Protein AF-A0A7V9A6D8-F1 (afdb_monomer)

Radius of gyration: 18.27 Å; Cα contacts (8 Å, |Δi|>4): 407; chains: 1; bounding box: 49×39×52 Å

Nearest PDB structures (foldseek):
  3iuu-assembly1_A  TM=9.212E-01  e=6.600E-13  Chelativorans sp. BNC1
  7ylq-assembly1_B  TM=8.353E-01  e=1.183E-10  Sphingomonas sp. ACM-3962
  7ylq-assembly1_A  TM=8.464E-01  e=1.976E-10  Sphingomonas sp. ACM-3962
  5umq-assembly1_A  TM=5.398E-01  e=2.330E+00  Streptomyces sp. CB03234
  7zsq-assembly1_C  TM=2.724E-01  e=1.080E+00  Mycobacterium tuberculosis

pLDDT: mean 93.19, std 5.81, range [54.34, 98.88]

Secondary structure (DSSP, 8-state):
----GGGT--S---HHHHHHHHH-S--EEEEEE-HHHHHHHHHH-TT-EEEEEES--TTSTT---EEEEEEEEEEE--EEE--S--TTT--EEE--SEEEEEETTSEEEEEESS---S--THHHHTTT--GGG-SEEE-S-SSHHHHHHTTT-S--------STT-S-GGGS--SS--SS-TTTSTT-------

Mean predicted aligned error: 4.27 Å

Sequence (194 aa):
MGDNIGAGSAAKATWIAQALMQEGDCRAYVALCDPAVVAGAQQAGIGASLQLSIGGQPDEIDGIPLKGMFEIVSLHAGRFAEDAPQHGGKTEFDMGPTVILLATNGLTLQVTTHRTSPWSLGQLTHCGLDPPAFQIIVAKGGNAPLAAYKDVCPNFIRVDTPGITSANMERLAYTHRRSPMYPFERDATWPPTQ

Solvent-accessible surface area (backbone atoms only — not comparable to full-atom values): 11054 Å² total; per-residue (Å²): 63,4,40,11,34,86,75,70,35,72,34,22,54,22,63,66,60,48,52,54,63,71,73,38,93,44,44,30,39,40,68,36,28,32,50,68,60,34,54,53,46,67,74,65,34,72,73,37,72,44,82,45,70,47,37,31,39,80,98,42,66,32,28,52,48,45,68,47,57,30,33,29,72,41,77,43,70,38,69,48,68,44,91,61,87,37,86,90,56,59,36,81,46,71,24,36,51,26,29,36,32,37,32,87,54,47,41,34,36,41,30,17,52,32,76,67,54,44,58,41,52,47,74,43,46,72,73,72,43,62,71,77,74,40,82,38,76,54,59,40,38,82,61,58,35,56,78,37,37,48,92,71,40,93,73,85,83,88,50,92,42,70,22,93,38,33,86,58,62,88,82,54,92,77,88,84,66,77,81,76,35,70,80,84,34,82,82,42,79,82,78,84,78,130

InterPro domains:
  IPR010799 Microcystin LR degradation protein MlrC, C-terminal [PF07171] (1-176)

Foldseek 3Di:
DQQAVVLPHQQQQCVVVQVCVVVFPFQEEGEGEDVVVLVVDVVQDAQDKDFDFGGDDPPAQSDGTDTAIKGFHDKDQQWAFDPDCWDPNGTIDGQGIWTWIAGPRNYIYIYGNHRDALQAPCSQVVRVHDLLVGPYYDGRHDCNNCRHCVVNDVDDDDDQGTHNRGPPCVSDDDDDDDPPDPPVPPPDDDDPDD

Organism: NCBI:txid980252

Structure (mmCIF, N/CA/C/O backbone):
data_AF-A0A7V9A6D8-F1
#
_entry.id   AF-A0A7V9A6D8-F1
#
loop_
_atom_site.group_PDB
_atom_site.id
_atom_site.type_symbol
_atom_site.label_atom_id
_atom_site.label_alt_id
_atom_site.label_comp_id
_atom_site.label_asym_id
_atom_site.label_entity_id
_atom_site.label_seq_id
_atom_site.pdbx_PDB_ins_code
_atom_site.Cartn_x
_atom_site.Cartn_y
_atom_site.Cartn_z
_atom_site.occupancy
_atom_site.B_iso_or_equiv
_atom_site.auth_seq_id
_atom_site.auth_comp_id
_atom_site.auth_asym_id
_atom_site.auth_atom_id
_atom_site.pdbx_PDB_model_num
ATOM 1 N N . MET A 1 1 ? 0.456 -2.021 -10.464 1.00 89.94 1 MET A N 1
ATOM 2 C CA . MET A 1 1 ? 1.712 -2.700 -10.864 1.00 89.94 1 MET A CA 1
ATOM 3 C C . MET A 1 1 ? 2.939 -1.878 -10.498 1.00 89.94 1 MET A C 1
ATOM 5 O O . MET A 1 1 ? 3.845 -2.445 -9.912 1.00 89.94 1 MET A O 1
ATOM 9 N N . GLY A 1 2 ? 2.961 -0.572 -10.796 1.00 92.75 2 GLY A N 1
ATOM 10 C CA . GLY A 1 2 ? 4.112 0.309 -10.558 1.00 92.75 2 GLY A CA 1
ATOM 11 C C . GLY A 1 2 ? 4.563 0.518 -9.106 1.00 92.75 2 GLY A C 1
ATOM 12 O O . GLY A 1 2 ? 5.665 1.019 -8.902 1.00 92.75 2 GLY A O 1
ATOM 13 N N . ASP A 1 3 ? 3.792 0.069 -8.113 1.00 94.88 3 ASP A N 1
ATOM 14 C CA . ASP A 1 3 ? 4.177 0.067 -6.692 1.00 94.88 3 ASP A CA 1
ATOM 15 C C . ASP A 1 3 ? 4.052 -1.348 -6.102 1.00 94.88 3 ASP A C 1
ATOM 17 O O . ASP A 1 3 ? 3.106 -1.676 -5.388 1.00 94.88 3 ASP A O 1
ATOM 21 N N . ASN A 1 4 ? 4.971 -2.224 -6.507 1.00 95.31 4 ASN A N 1
ATOM 22 C CA . ASN A 1 4 ? 5.145 -3.587 -6.025 1.00 95.31 4 ASN A CA 1
ATOM 23 C C . ASN A 1 4 ? 6.292 -3.636 -5.005 1.00 95.31 4 ASN A C 1
ATOM 25 O O . ASN A 1 4 ? 7.469 -3.593 -5.369 1.00 95.31 4 ASN A O 1
ATOM 29 N N . ILE A 1 5 ? 5.947 -3.805 -3.731 1.00 94.56 5 ILE A N 1
ATOM 30 C CA . ILE A 1 5 ? 6.898 -3.708 -2.611 1.00 94.56 5 ILE A CA 1
ATOM 31 C C . ILE A 1 5 ? 7.936 -4.832 -2.673 1.00 94.56 5 ILE A C 1
ATOM 33 O O . ILE A 1 5 ? 9.121 -4.603 -2.442 1.00 94.56 5 ILE A O 1
ATOM 37 N N . GLY A 1 6 ? 7.521 -6.030 -3.097 1.00 91.44 6 GLY A N 1
ATOM 38 C CA . GLY A 1 6 ? 8.424 -7.164 -3.304 1.00 91.44 6 GLY A CA 1
ATOM 39 C C . GLY A 1 6 ? 9.438 -6.954 -4.435 1.00 91.44 6 GLY A C 1
ATOM 40 O O . GLY A 1 6 ? 10.435 -7.664 -4.484 1.00 91.44 6 GLY A O 1
ATOM 41 N N . ALA A 1 7 ? 9.206 -5.981 -5.322 1.00 92.25 7 ALA A N 1
ATOM 42 C CA . ALA A 1 7 ? 10.147 -5.557 -6.360 1.00 92.25 7 ALA A CA 1
ATOM 43 C C . ALA A 1 7 ? 10.970 -4.314 -5.958 1.00 92.25 7 ALA A C 1
ATOM 45 O O . ALA A 1 7 ? 11.696 -3.772 -6.787 1.00 92.25 7 ALA A O 1
ATOM 46 N N . GLY A 1 8 ? 10.879 -3.872 -4.698 1.00 92.19 8 GLY A N 1
ATOM 47 C CA . GLY A 1 8 ? 11.709 -2.802 -4.139 1.00 92.19 8 GLY A CA 1
ATOM 48 C C . GLY A 1 8 ? 11.051 -1.423 -4.072 1.00 92.19 8 GLY A C 1
ATOM 49 O O . GLY A 1 8 ? 11.754 -0.443 -3.821 1.00 92.19 8 GLY A O 1
ATOM 50 N N . SER A 1 9 ? 9.733 -1.317 -4.274 1.00 93.44 9 SER A N 1
ATOM 51 C CA . SER A 1 9 ? 9.046 -0.024 -4.227 1.00 93.44 9 SER A CA 1
ATOM 52 C C . SER A 1 9 ? 8.985 0.600 -2.821 1.00 93.44 9 SER A C 1
ATOM 54 O O . SER A 1 9 ? 9.319 -0.024 -1.807 1.00 93.44 9 SER A O 1
ATOM 56 N N . ALA A 1 10 ? 8.578 1.871 -2.748 1.00 93.25 10 ALA A N 1
ATOM 57 C CA . ALA A 1 10 ? 8.462 2.612 -1.492 1.00 93.25 10 ALA A CA 1
ATOM 58 C C . ALA A 1 10 ? 7.131 2.384 -0.751 1.00 93.25 10 ALA A C 1
ATOM 60 O O . ALA A 1 10 ? 7.006 2.830 0.386 1.00 93.25 10 ALA A O 1
ATOM 61 N N . ALA A 1 11 ? 6.157 1.693 -1.359 1.00 94.75 11 ALA A N 1
ATOM 62 C CA . ALA A 1 11 ? 4.803 1.503 -0.825 1.00 94.75 11 ALA A CA 1
ATOM 63 C C . ALA A 1 11 ? 4.012 2.810 -0.620 1.00 94.75 11 ALA A C 1
ATOM 65 O O . ALA A 1 11 ? 3.043 2.834 0.137 1.00 94.75 11 ALA A O 1
ATOM 66 N N . LYS A 1 12 ? 4.420 3.907 -1.269 1.00 94.25 12 LYS A N 1
ATOM 67 C CA . LYS A 1 12 ? 3.804 5.228 -1.092 1.00 94.25 12 LYS A CA 1
ATOM 68 C C . LYS A 1 12 ? 2.927 5.658 -2.264 1.00 94.25 12 LYS A C 1
ATOM 70 O O . LYS A 1 12 ? 2.333 6.725 -2.186 1.00 94.25 12 LYS A O 1
ATOM 75 N N . ALA A 1 13 ? 2.822 4.878 -3.343 1.00 95.25 13 ALA A N 1
ATOM 76 C CA . ALA A 1 13 ? 2.145 5.362 -4.542 1.00 95.25 13 ALA A CA 1
ATOM 77 C C . ALA A 1 13 ? 0.630 5.492 -4.341 1.00 95.25 13 ALA A C 1
ATOM 79 O O . ALA A 1 13 ? -0.028 4.570 -3.854 1.00 95.25 13 ALA A O 1
ATOM 80 N N . THR A 1 14 ? 0.045 6.604 -4.769 1.00 96.12 14 THR A N 1
ATOM 81 C CA . THR A 1 14 ? -1.347 6.954 -4.430 1.00 96.12 14 THR A CA 1
ATOM 82 C C . THR A 1 14 ? -2.317 6.828 -5.601 1.00 96.12 14 THR A C 1
ATOM 84 O O . THR A 1 14 ? -3.513 6.985 -5.393 1.00 96.12 14 THR A O 1
ATOM 87 N N . TRP A 1 15 ? -1.851 6.499 -6.812 1.00 95.44 15 TRP A N 1
ATOM 88 C CA . TRP A 1 15 ? -2.652 6.517 -8.047 1.00 95.44 15 TRP A CA 1
ATOM 89 C C . TRP A 1 15 ? -4.032 5.852 -7.932 1.00 95.44 15 TRP A C 1
ATOM 91 O O . TRP A 1 15 ? -5.043 6.467 -8.257 1.00 95.44 15 TRP A O 1
ATOM 101 N N . ILE A 1 16 ? -4.091 4.614 -7.425 1.00 96.00 16 ILE A N 1
ATOM 102 C CA . ILE A 1 16 ? -5.371 3.904 -7.264 1.00 96.00 16 ILE A CA 1
ATOM 103 C C . ILE A 1 16 ? -6.195 4.495 -6.118 1.00 96.00 16 ILE A C 1
ATOM 105 O O . ILE A 1 16 ? -7.405 4.621 -6.251 1.00 96.00 16 ILE A O 1
ATOM 109 N N . ALA A 1 17 ? -5.557 4.889 -5.013 1.00 96.06 17 ALA A N 1
ATOM 110 C CA . ALA A 1 17 ? -6.259 5.504 -3.889 1.00 96.06 17 ALA A CA 1
ATOM 111 C C . ALA A 1 17 ? -6.920 6.830 -4.294 1.00 96.06 17 ALA A C 1
ATOM 113 O O . ALA A 1 17 ? -8.047 7.089 -3.895 1.00 96.06 17 ALA A O 1
ATOM 114 N N . GLN A 1 18 ? -6.254 7.634 -5.129 1.00 94.81 18 GLN A N 1
ATOM 115 C CA . GLN A 1 18 ? -6.816 8.866 -5.683 1.00 94.81 18 GLN A CA 1
ATOM 116 C C . GLN A 1 18 ? -8.020 8.584 -6.580 1.00 94.81 18 GLN A C 1
ATOM 118 O O . GLN A 1 18 ? -9.055 9.213 -6.396 1.00 94.81 18 GLN A O 1
ATOM 123 N N . ALA A 1 19 ? -7.913 7.619 -7.500 1.00 94.88 19 ALA A N 1
ATOM 124 C CA . ALA A 1 19 ? -9.029 7.248 -8.369 1.00 94.88 19 ALA A CA 1
ATOM 125 C C . ALA A 1 19 ? -10.239 6.758 -7.554 1.00 94.88 19 ALA A C 1
ATOM 127 O O . ALA A 1 19 ? -11.350 7.237 -7.744 1.00 94.88 19 ALA A O 1
ATOM 128 N N . LEU A 1 20 ? -10.015 5.878 -6.572 1.00 95.44 20 LEU A N 1
ATOM 129 C CA . LEU A 1 20 ? -11.066 5.415 -5.658 1.00 95.44 20 LEU A CA 1
ATOM 130 C C . LEU A 1 20 ? -11.656 6.559 -4.823 1.00 95.44 20 LEU A C 1
ATOM 132 O O . LEU A 1 20 ? -12.850 6.567 -4.536 1.00 95.44 20 LEU A O 1
ATOM 136 N N . MET A 1 21 ? -10.824 7.526 -4.426 1.00 92.62 21 MET A N 1
ATOM 137 C CA . MET A 1 21 ? -11.281 8.690 -3.677 1.00 92.62 21 MET A CA 1
ATOM 138 C C . MET A 1 21 ? -12.179 9.609 -4.520 1.00 92.62 21 MET A C 1
ATOM 140 O O . MET A 1 21 ? -13.145 10.162 -4.001 1.00 92.62 21 MET A O 1
ATOM 144 N N . GLN A 1 22 ? -11.866 9.756 -5.809 1.00 91.44 22 GLN A N 1
ATOM 145 C CA . GLN A 1 22 ? -12.605 10.596 -6.754 1.00 91.44 22 GLN A CA 1
ATOM 146 C C . GLN A 1 22 ? -13.931 9.973 -7.200 1.00 91.44 22 GLN A C 1
ATOM 148 O O . GLN A 1 22 ? -14.921 10.692 -7.277 1.00 91.44 22 GLN A O 1
ATOM 153 N N . GLU A 1 23 ? -13.956 8.666 -7.473 1.00 88.62 23 GLU A N 1
ATOM 154 C CA . GLU A 1 23 ? -15.175 7.966 -7.907 1.00 88.62 23 GLU A CA 1
ATOM 155 C C . GLU A 1 23 ? -16.212 7.851 -6.775 1.00 88.62 23 GLU A C 1
ATOM 157 O O . GLU A 1 23 ? -17.403 8.033 -7.010 1.00 88.62 23 GLU A O 1
ATOM 162 N N . GLY A 1 24 ? -15.770 7.610 -5.532 1.00 80.12 24 GLY A N 1
ATOM 163 C CA . GLY A 1 24 ? -16.666 7.476 -4.377 1.00 80.12 24 GLY A CA 1
ATOM 164 C C . GLY A 1 24 ? -17.490 6.178 -4.358 1.00 80.12 24 GLY A C 1
ATOM 165 O O . GLY A 1 24 ? -17.259 5.262 -5.144 1.00 80.12 24 GLY A O 1
ATOM 166 N N . ASP A 1 25 ? -18.404 6.075 -3.384 1.00 82.06 25 ASP A N 1
ATOM 167 C CA . ASP A 1 25 ? -19.426 5.019 -3.230 1.00 82.06 25 ASP A CA 1
ATOM 168 C C . ASP A 1 25 ? -18.944 3.555 -3.283 1.00 82.06 25 ASP A C 1
ATOM 170 O O . ASP A 1 25 ? -19.720 2.618 -3.495 1.00 82.06 25 ASP A O 1
ATOM 174 N N . CYS A 1 26 ? -17.662 3.319 -3.007 1.00 87.50 26 CYS A N 1
ATOM 175 C CA . CYS A 1 26 ? -17.076 1.988 -2.984 1.00 87.50 26 CYS A CA 1
ATOM 176 C C . CYS A 1 26 ? -16.372 1.718 -1.654 1.00 87.50 26 CYS A C 1
ATOM 178 O O . CYS A 1 26 ? -15.502 2.468 -1.214 1.00 87.50 26 CYS A O 1
ATOM 180 N N . ARG A 1 27 ? -16.688 0.569 -1.045 1.00 94.06 27 ARG A N 1
ATOM 181 C CA . ARG A 1 27 ? -15.940 0.044 0.105 1.00 94.06 27 ARG A CA 1
ATOM 182 C C . ARG A 1 27 ? -14.611 -0.506 -0.395 1.00 94.06 27 ARG A C 1
ATOM 184 O O . ARG A 1 27 ? -14.545 -1.659 -0.823 1.00 94.06 27 ARG A O 1
ATOM 191 N N . ALA A 1 28 ? -13.581 0.326 -0.396 1.00 97.44 28 ALA A N 1
ATOM 192 C CA . ALA A 1 28 ? -12.262 -0.039 -0.889 1.00 97.44 28 ALA A CA 1
ATOM 193 C C . ALA A 1 28 ? -11.202 0.039 0.212 1.00 97.44 28 ALA A C 1
ATOM 195 O O . ALA A 1 28 ? -11.301 0.855 1.125 1.00 97.44 28 ALA A O 1
ATOM 196 N N . TYR A 1 29 ? -10.175 -0.796 0.089 1.00 98.06 29 TYR A N 1
ATOM 197 C CA . TYR A 1 29 ? -9.016 -0.829 0.972 1.00 98.06 29 TYR A CA 1
ATOM 198 C C . TYR A 1 29 ? -7.726 -0.548 0.194 1.00 98.06 29 TYR A C 1
ATOM 200 O O . TYR A 1 29 ? -7.512 -1.103 -0.890 1.00 98.06 29 TYR A O 1
ATOM 208 N N . VAL A 1 30 ? -6.832 0.259 0.774 1.00 97.88 30 VAL A N 1
ATOM 209 C CA . VAL A 1 30 ? -5.473 0.489 0.259 1.00 97.88 30 VAL A CA 1
ATOM 210 C C . VAL A 1 30 ? -4.452 0.496 1.399 1.00 97.88 30 VAL A C 1
ATOM 212 O O . VAL A 1 30 ? -4.623 1.208 2.386 1.00 97.88 30 VAL A O 1
ATOM 215 N N . ALA A 1 31 ? -3.346 -0.233 1.226 1.00 97.44 31 ALA A N 1
ATOM 216 C CA . ALA A 1 31 ? -2.172 -0.131 2.094 1.00 97.44 31 ALA A CA 1
ATOM 217 C C . ALA A 1 31 ? -1.168 0.911 1.566 1.00 97.44 31 ALA A C 1
ATOM 219 O O . ALA A 1 31 ? -0.836 0.902 0.373 1.00 97.44 31 ALA A O 1
ATOM 220 N N . LEU A 1 32 ? -0.659 1.772 2.451 1.00 97.44 32 LEU A N 1
ATOM 221 C CA . LEU A 1 32 ? 0.393 2.758 2.182 1.00 97.44 32 LEU A CA 1
ATOM 222 C C . LEU A 1 32 ? 1.436 2.759 3.312 1.00 97.44 32 LEU A C 1
ATOM 224 O O . LEU A 1 32 ? 1.114 2.465 4.457 1.00 97.44 32 LEU A O 1
ATOM 228 N N . CYS A 1 33 ? 2.679 3.130 3.006 1.00 97.44 33 CYS A N 1
ATOM 229 C CA . CYS A 1 33 ? 3.727 3.351 4.006 1.00 97.44 33 CYS A CA 1
ATOM 230 C C . CYS A 1 33 ? 3.993 4.852 4.156 1.00 97.44 33 CYS A C 1
ATOM 232 O O . CYS A 1 33 ? 4.482 5.487 3.220 1.00 97.44 33 CYS A O 1
ATOM 234 N N . ASP A 1 34 ? 3.697 5.407 5.330 1.00 97.94 34 ASP A N 1
ATOM 235 C CA . ASP A 1 34 ? 3.933 6.816 5.658 1.00 97.94 34 ASP A CA 1
ATOM 236 C C . ASP A 1 34 ? 4.106 6.990 7.182 1.00 97.94 34 ASP A C 1
ATOM 238 O O . ASP A 1 34 ? 3.130 7.197 7.913 1.00 97.94 34 ASP A O 1
ATOM 242 N N . PRO A 1 35 ? 5.348 6.891 7.695 1.00 98.19 35 PRO A N 1
ATOM 243 C CA . PRO A 1 35 ? 5.608 6.973 9.130 1.00 98.19 35 PRO A CA 1
ATOM 244 C C . PRO A 1 35 ? 5.173 8.293 9.777 1.00 98.19 35 PRO A C 1
ATOM 246 O O . PRO A 1 35 ? 4.829 8.310 10.959 1.00 98.19 35 PRO A O 1
ATOM 249 N N . ALA A 1 36 ? 5.183 9.397 9.023 1.00 97.88 36 ALA A N 1
ATOM 250 C CA . ALA A 1 36 ? 4.805 10.707 9.543 1.00 97.88 36 ALA A CA 1
ATOM 251 C C . ALA A 1 36 ? 3.297 10.775 9.820 1.00 97.88 36 ALA A C 1
ATOM 253 O O . ALA A 1 36 ? 2.881 11.283 10.863 1.00 97.88 36 ALA A O 1
ATOM 254 N N . VAL A 1 37 ? 2.486 10.197 8.929 1.00 98.38 37 VAL A N 1
ATOM 255 C CA . VAL A 1 37 ? 1.034 10.077 9.121 1.00 98.38 37 VAL A CA 1
ATOM 256 C C . VAL A 1 37 ? 0.708 9.208 10.332 1.00 98.38 37 VAL A C 1
ATOM 258 O O . VAL A 1 37 ? -0.142 9.590 11.137 1.00 98.38 37 VAL A O 1
ATOM 261 N N . VAL A 1 38 ? 1.409 8.083 10.513 1.00 98.69 38 VAL A N 1
ATOM 262 C CA . VAL A 1 38 ? 1.216 7.225 11.694 1.00 98.69 38 VAL A CA 1
ATOM 263 C C . VAL A 1 38 ? 1.528 7.988 12.982 1.00 98.69 38 VAL A C 1
ATOM 265 O O . VAL A 1 38 ? 0.721 7.969 13.910 1.00 98.69 38 VAL A O 1
ATOM 268 N N . ALA A 1 39 ? 2.656 8.701 13.036 1.00 98.50 39 ALA A N 1
ATOM 269 C CA . ALA A 1 39 ? 3.042 9.480 14.212 1.00 98.50 39 ALA A CA 1
ATOM 270 C C . ALA A 1 39 ? 2.010 10.572 14.549 1.00 98.50 39 ALA A C 1
ATOM 272 O O . ALA A 1 39 ? 1.633 10.728 15.711 1.00 98.50 39 ALA A O 1
ATOM 273 N N . GLY A 1 40 ? 1.510 11.291 13.538 1.00 98.44 40 GLY A N 1
ATOM 274 C CA . GLY A 1 40 ? 0.451 12.287 13.718 1.00 98.44 40 GLY A CA 1
ATOM 275 C C . GLY A 1 40 ? -0.855 11.672 14.226 1.00 98.44 40 GLY A C 1
ATOM 276 O O . GLY A 1 40 ? -1.478 12.204 15.144 1.00 98.44 40 GLY A O 1
ATOM 277 N N . ALA A 1 41 ? -1.241 10.509 13.697 1.00 98.50 41 ALA A N 1
ATOM 278 C CA . ALA A 1 41 ? -2.436 9.806 14.146 1.00 98.50 41 ALA A CA 1
ATOM 279 C C . ALA A 1 41 ? -2.318 9.285 15.587 1.00 98.50 41 ALA A C 1
ATOM 281 O O . ALA A 1 41 ? -3.271 9.377 16.357 1.00 98.50 41 ALA A O 1
ATOM 282 N N . GLN A 1 42 ? -1.145 8.791 15.990 1.00 98.50 42 GLN A N 1
ATOM 283 C CA . GLN A 1 42 ? -0.898 8.370 17.373 1.00 98.50 42 GLN A CA 1
ATOM 284 C C . GLN A 1 42 ? -1.027 9.527 18.368 1.00 98.50 42 GLN A C 1
ATOM 286 O O . GLN A 1 42 ? -1.525 9.324 19.472 1.00 98.50 42 GLN A O 1
ATOM 291 N N . GLN A 1 43 ? -0.603 10.732 17.980 1.00 98.31 43 GLN A N 1
ATOM 292 C CA . GLN A 1 43 ? -0.744 11.928 18.814 1.00 98.31 43 GLN A CA 1
ATOM 293 C C . GLN A 1 43 ? -2.201 12.385 18.936 1.00 98.31 43 GLN A C 1
ATOM 295 O O . GLN A 1 43 ? -2.610 12.823 20.008 1.00 98.31 43 GLN A O 1
ATOM 300 N N . ALA A 1 44 ? -2.979 12.286 17.855 1.00 98.44 44 ALA A N 1
ATOM 301 C CA . ALA A 1 44 ? -4.380 12.701 17.842 1.00 98.44 44 ALA A CA 1
ATOM 302 C C . ALA A 1 44 ? -5.318 11.697 18.535 1.00 98.44 44 ALA A C 1
ATOM 304 O O . ALA A 1 44 ? -6.272 12.106 19.195 1.00 98.44 44 ALA A O 1
ATOM 305 N N . GLY A 1 45 ? -5.031 10.399 18.417 1.00 98.25 45 GLY A N 1
ATOM 306 C CA . GLY A 1 45 ? -5.808 9.325 19.030 1.00 98.25 45 GLY A CA 1
ATOM 307 C C . GLY A 1 45 ? -6.988 8.831 18.186 1.00 98.25 45 GLY A C 1
ATOM 308 O O . GLY A 1 45 ? -7.392 9.435 17.194 1.00 98.25 45 GLY A O 1
ATOM 309 N N . ILE A 1 46 ? -7.528 7.681 18.590 1.00 98.75 46 ILE A N 1
ATOM 310 C CA . ILE A 1 46 ? -8.671 7.028 17.936 1.00 98.75 46 ILE A CA 1
ATOM 311 C C . ILE A 1 46 ? -9.920 7.919 18.032 1.00 98.75 46 ILE A C 1
ATOM 313 O O . ILE A 1 46 ? -10.173 8.530 19.069 1.00 98.75 46 ILE A O 1
ATOM 317 N N . GLY A 1 47 ? -10.698 7.980 16.951 1.00 98.44 47 GLY A N 1
ATOM 318 C CA . GLY A 1 47 ? -11.906 8.795 16.807 1.00 98.44 47 GLY A CA 1
ATOM 319 C C . GLY A 1 47 ? -11.648 10.242 16.375 1.00 98.44 47 GLY A C 1
ATOM 320 O O . GLY A 1 47 ? -12.588 10.948 16.010 1.00 98.44 47 GLY A O 1
ATOM 321 N N . ALA A 1 48 ? -10.395 10.710 16.376 1.00 98.44 48 ALA A N 1
ATOM 322 C CA . ALA A 1 48 ? -10.074 12.026 15.838 1.00 98.44 48 ALA A CA 1
ATOM 323 C C . ALA A 1 48 ? -10.154 12.026 14.303 1.00 98.44 48 ALA A C 1
ATOM 325 O O . ALA A 1 48 ? -9.785 11.056 13.640 1.00 98.44 48 ALA A O 1
ATOM 326 N N . SER A 1 49 ? -10.614 13.145 13.739 1.00 98.06 49 SER A N 1
ATOM 327 C CA . SER A 1 49 ? -10.601 13.398 12.297 1.00 98.06 49 SER A CA 1
ATOM 328 C C . SER A 1 49 ? -9.522 14.418 11.957 1.00 98.06 49 SER A C 1
ATOM 330 O O . SER A 1 49 ? -9.488 15.502 12.541 1.00 98.06 49 SER A O 1
ATOM 332 N N . LEU A 1 50 ? -8.641 14.076 11.020 1.00 97.75 50 LEU A N 1
ATOM 333 C CA . LEU A 1 50 ? -7.512 14.907 10.618 1.00 97.75 50 LEU A CA 1
ATOM 334 C C . LEU A 1 50 ? -7.552 15.197 9.120 1.00 97.75 50 LEU A C 1
ATOM 336 O O . LEU A 1 50 ? -7.794 14.310 8.299 1.00 97.75 50 LEU A O 1
ATOM 340 N N . GLN A 1 51 ? -7.224 16.437 8.760 1.00 97.75 51 GLN A N 1
ATOM 341 C CA . GLN A 1 51 ? -6.861 16.773 7.391 1.00 97.75 51 GLN A CA 1
ATOM 342 C C . GLN A 1 51 ? -5.435 16.267 7.141 1.00 97.75 51 GLN A C 1
ATOM 344 O O . GLN A 1 51 ? -4.479 16.806 7.697 1.00 97.75 51 GLN A O 1
ATOM 349 N N . LEU A 1 52 ? -5.289 15.237 6.310 1.00 97.44 52 LEU A N 1
ATOM 350 C CA . LEU A 1 52 ? -4.009 14.580 6.044 1.00 97.44 52 LEU A CA 1
ATOM 351 C C . LEU A 1 52 ? -3.592 14.721 4.581 1.00 97.44 52 LEU A C 1
ATOM 353 O O . LEU A 1 52 ? -4.400 15.008 3.695 1.00 97.44 52 LEU A O 1
ATOM 357 N N . SER A 1 53 ? -2.300 14.502 4.358 1.00 97.19 53 SER A N 1
ATOM 358 C CA . SER A 1 53 ? -1.645 14.384 3.061 1.00 97.19 53 SER A CA 1
ATOM 359 C C . SER A 1 53 ? -0.779 13.129 3.133 1.00 97.19 53 SER A C 1
ATOM 361 O O . SER A 1 53 ? 0.240 13.154 3.814 1.00 97.19 53 SER A O 1
ATOM 363 N N . ILE A 1 54 ? -1.223 12.035 2.513 1.00 97.06 54 ILE A N 1
ATOM 364 C CA . ILE A 1 54 ? -0.708 10.680 2.769 1.00 97.06 54 ILE A CA 1
ATOM 365 C C . ILE A 1 54 ? -0.006 10.132 1.532 1.00 97.06 54 ILE A C 1
ATOM 367 O O . ILE A 1 54 ? -0.582 10.136 0.437 1.00 97.06 54 ILE A O 1
ATOM 371 N N . GLY A 1 55 ? 1.197 9.592 1.725 1.00 95.19 55 GLY A N 1
ATOM 372 C CA . GLY A 1 55 ? 1.983 8.985 0.660 1.00 95.19 55 GLY A CA 1
ATOM 373 C C . GLY A 1 55 ? 2.277 9.965 -0.474 1.00 95.19 55 GLY A C 1
ATOM 374 O O . GLY A 1 55 ? 2.141 11.179 -0.330 1.00 95.19 55 GLY A O 1
ATOM 375 N N . GLY A 1 56 ? 2.671 9.418 -1.621 1.00 90.81 56 GLY A N 1
ATOM 376 C CA . GLY A 1 56 ? 3.092 10.179 -2.788 1.00 90.81 56 GLY A CA 1
ATOM 377 C C . GLY A 1 56 ? 4.282 11.093 -2.495 1.00 90.81 56 GLY A C 1
ATOM 378 O O . GLY A 1 56 ? 4.720 11.281 -1.363 1.00 90.81 56 GLY A O 1
ATOM 379 N N . GLN A 1 57 ? 4.835 11.672 -3.543 1.00 84.88 57 GLN A N 1
ATOM 380 C CA . GLN A 1 57 ? 5.765 12.780 -3.422 1.00 84.88 57 GLN A CA 1
ATOM 381 C C . GLN A 1 57 ? 5.677 13.587 -4.713 1.00 84.88 57 GLN A C 1
ATOM 383 O O . GLN A 1 57 ? 5.687 12.989 -5.791 1.00 84.88 57 GLN A O 1
ATOM 388 N N . PRO A 1 58 ? 5.544 14.924 -4.636 1.00 76.31 58 PRO A N 1
ATOM 389 C CA . PRO A 1 58 ? 5.596 15.754 -5.830 1.00 76.31 58 PRO A CA 1
ATOM 390 C C . PRO A 1 58 ? 6.831 15.418 -6.670 1.00 76.31 58 PRO A C 1
ATOM 392 O O . PRO A 1 58 ? 7.888 15.110 -6.121 1.00 76.31 58 PRO A O 1
ATOM 395 N N . ASP A 1 59 ? 6.664 15.455 -7.989 1.00 74.69 59 ASP A N 1
ATOM 396 C CA . ASP A 1 59 ? 7.716 15.203 -8.981 1.00 74.69 59 ASP A CA 1
ATOM 397 C C . ASP A 1 59 ? 8.283 13.770 -9.014 1.00 74.69 59 ASP A C 1
ATOM 399 O O . ASP A 1 59 ? 9.192 13.478 -9.792 1.00 74.69 59 ASP A O 1
ATOM 403 N N . GLU A 1 60 ? 7.710 12.840 -8.245 1.00 82.88 60 GLU A N 1
ATOM 404 C CA . GLU A 1 60 ? 8.019 11.416 -8.346 1.00 82.88 60 GLU A CA 1
ATOM 405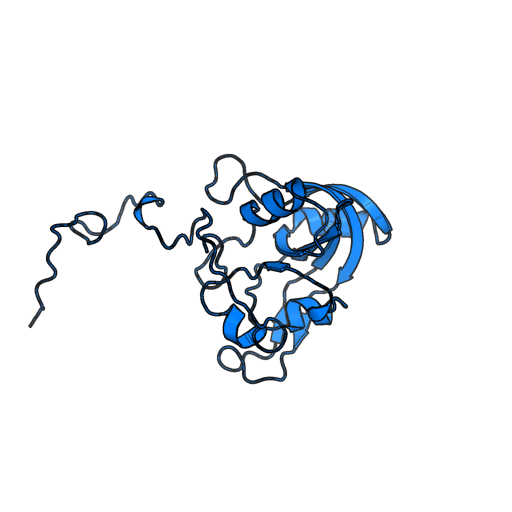 C C . GLU A 1 60 ? 6.978 10.639 -9.161 1.00 82.88 60 GLU A C 1
ATOM 407 O O . GLU A 1 60 ? 5.784 10.943 -9.194 1.00 82.88 60 GLU A O 1
ATOM 412 N N . ILE A 1 61 ? 7.432 9.547 -9.780 1.00 84.19 61 ILE A N 1
ATOM 413 C CA . ILE A 1 61 ? 6.593 8.641 -10.581 1.00 84.19 61 ILE A CA 1
ATOM 414 C C . ILE A 1 61 ? 5.512 7.916 -9.749 1.00 84.19 61 ILE A C 1
ATOM 416 O O . ILE A 1 61 ? 4.521 7.418 -10.289 1.00 84.19 61 ILE A O 1
ATOM 420 N N . ASP A 1 62 ? 5.675 7.882 -8.426 1.00 81.19 62 ASP A N 1
ATOM 421 C CA . ASP A 1 62 ? 4.749 7.243 -7.488 1.00 81.19 62 ASP A CA 1
ATOM 422 C C . ASP A 1 62 ? 3.472 8.085 -7.242 1.00 81.19 62 ASP A C 1
ATOM 424 O O . ASP A 1 62 ? 2.514 7.610 -6.629 1.00 81.19 62 ASP A O 1
ATOM 428 N N . GLY A 1 63 ? 3.404 9.299 -7.798 1.00 83.81 63 GLY A N 1
ATOM 429 C CA . GLY A 1 63 ? 2.226 10.165 -7.773 1.00 83.81 63 GLY A CA 1
ATOM 430 C C . GLY A 1 63 ? 2.229 11.185 -6.637 1.00 83.81 63 GLY A C 1
ATOM 431 O O . GLY A 1 63 ? 3.132 11.227 -5.805 1.00 83.81 63 GLY A O 1
ATOM 432 N N . ILE A 1 64 ? 1.202 12.035 -6.612 1.00 92.06 64 ILE A N 1
ATOM 433 C CA . ILE A 1 64 ? 1.077 13.123 -5.629 1.00 92.06 64 ILE A CA 1
ATOM 434 C C . ILE A 1 64 ? 0.458 12.646 -4.306 1.00 92.06 64 ILE A C 1
ATOM 436 O O . ILE A 1 64 ? -0.258 11.644 -4.294 1.00 92.06 64 ILE A O 1
ATOM 440 N N . PRO A 1 65 ? 0.672 13.353 -3.186 1.00 95.50 65 PRO A N 1
ATOM 441 C CA . PRO A 1 65 ? 0.050 12.978 -1.922 1.00 95.50 65 PRO A CA 1
ATOM 442 C C . PRO A 1 65 ? -1.479 12.938 -1.973 1.00 95.50 65 PRO A C 1
ATOM 444 O O . PRO A 1 65 ? -2.116 13.837 -2.529 1.00 95.50 65 PRO A O 1
ATOM 447 N N . LEU A 1 66 ? -2.068 11.912 -1.353 1.00 95.69 66 LEU A N 1
ATOM 448 C CA . LEU A 1 66 ? -3.515 11.783 -1.199 1.00 95.69 66 LEU A CA 1
ATOM 449 C C . LEU A 1 66 ? -3.979 12.724 -0.086 1.00 95.69 66 LEU A C 1
ATOM 451 O O . LEU A 1 66 ? -3.671 12.504 1.086 1.00 95.69 66 LEU A O 1
ATOM 455 N N . LYS A 1 67 ? -4.704 13.780 -0.454 1.00 95.81 67 LYS A N 1
ATOM 456 C CA . LYS A 1 67 ? -5.186 14.796 0.488 1.00 95.81 67 LYS A CA 1
ATOM 457 C C . LYS A 1 67 ? -6.661 14.591 0.793 1.00 95.81 67 LYS A C 1
ATOM 459 O O . LYS A 1 67 ? -7.462 14.480 -0.127 1.00 95.81 67 LYS A O 1
ATOM 464 N N . GLY A 1 68 ? -7.022 14.603 2.070 1.00 95.19 68 GLY A N 1
ATOM 465 C CA . GLY A 1 68 ? -8.406 14.404 2.490 1.00 95.19 68 GLY A CA 1
ATOM 466 C C . GLY A 1 68 ? -8.600 14.526 3.995 1.00 95.19 68 GLY A C 1
ATOM 467 O O . GLY A 1 68 ? -7.630 14.639 4.747 1.00 95.19 68 GLY A O 1
ATOM 468 N N . MET A 1 69 ? -9.864 14.520 4.410 1.00 96.94 69 MET A N 1
ATOM 469 C CA . MET A 1 69 ? -10.245 14.358 5.809 1.00 96.94 69 MET A CA 1
ATOM 470 C C . MET A 1 69 ? -10.378 12.865 6.105 1.00 96.94 69 MET A C 1
ATOM 472 O O . MET A 1 69 ? -11.064 12.154 5.366 1.00 96.94 69 MET A O 1
ATOM 476 N N . PHE A 1 70 ? -9.740 12.409 7.178 1.00 98.06 70 PHE A N 1
ATOM 477 C CA . PHE A 1 70 ? -9.753 11.007 7.577 1.00 98.06 70 PHE A CA 1
ATOM 478 C C . PHE A 1 70 ? -10.008 10.861 9.069 1.00 98.06 70 PHE A C 1
ATOM 480 O O . PHE A 1 70 ? -9.373 11.539 9.876 1.00 98.06 70 PHE A O 1
ATOM 487 N N . GLU A 1 71 ? -10.889 9.935 9.423 1.00 98.56 71 GLU A N 1
ATOM 488 C CA . GLU A 1 71 ? -11.098 9.485 10.794 1.00 98.56 71 GLU A CA 1
ATOM 489 C C . GLU A 1 71 ? -10.073 8.406 11.160 1.00 98.56 71 GLU A C 1
ATOM 491 O O . GLU A 1 71 ? -9.817 7.487 10.380 1.00 98.56 71 GLU A O 1
ATOM 496 N N . ILE A 1 72 ? -9.504 8.494 12.361 1.00 98.81 72 ILE A N 1
ATOM 497 C CA . ILE A 1 72 ? -8.626 7.468 12.929 1.00 98.81 72 ILE A CA 1
ATOM 498 C C . ILE A 1 72 ? -9.488 6.370 13.548 1.00 98.81 72 ILE A C 1
ATOM 500 O O . ILE A 1 72 ? -9.999 6.518 14.656 1.00 98.81 72 ILE A O 1
ATOM 504 N N . VAL A 1 73 ? -9.608 5.241 12.855 1.00 98.69 73 VAL A N 1
ATOM 505 C CA . VAL A 1 73 ? -10.455 4.117 13.280 1.00 98.69 73 VAL A CA 1
ATOM 506 C C . VAL A 1 73 ? -9.764 3.268 14.343 1.00 98.69 73 VAL A C 1
ATOM 508 O O . VAL A 1 73 ? -10.383 2.849 15.316 1.00 98.69 73 VAL A O 1
ATOM 511 N N . SER A 1 74 ? -8.477 2.970 14.158 1.00 98.69 74 SER A N 1
ATOM 512 C CA . SER A 1 74 ? -7.712 2.149 15.102 1.00 98.69 74 SER A CA 1
ATOM 513 C C . SER A 1 74 ? -6.202 2.316 14.933 1.00 98.69 74 SER A C 1
ATOM 515 O O . SER A 1 74 ? -5.718 2.732 13.879 1.00 98.69 74 SER A O 1
ATOM 517 N N . LEU A 1 75 ? -5.459 1.987 15.991 1.00 98.75 75 LEU A N 1
ATOM 518 C CA . LEU A 1 75 ? -3.998 2.033 16.058 1.00 98.75 75 LEU A CA 1
ATOM 519 C C . LEU A 1 75 ? -3.473 0.661 16.486 1.00 98.75 75 LEU A C 1
ATOM 521 O O . LEU A 1 75 ? -4.007 0.059 17.415 1.00 98.75 75 LEU A O 1
ATOM 525 N N . HIS A 1 76 ? -2.412 0.188 15.836 1.00 98.69 76 HIS A N 1
ATOM 526 C CA . HIS A 1 76 ? -1.876 -1.164 16.007 1.00 98.69 76 HIS A CA 1
ATOM 527 C C . HIS A 1 76 ? -0.351 -1.154 16.081 1.00 98.69 76 HIS A C 1
ATOM 529 O O . HIS A 1 76 ? 0.304 -0.300 15.484 1.00 98.69 76 HIS A O 1
ATOM 535 N N . ALA A 1 77 ? 0.229 -2.146 16.762 1.00 98.12 77 ALA A N 1
ATOM 536 C CA . ALA A 1 77 ? 1.680 -2.358 16.773 1.00 98.12 77 ALA A CA 1
ATOM 537 C C . ALA A 1 77 ? 2.215 -2.944 15.449 1.00 98.12 77 ALA A C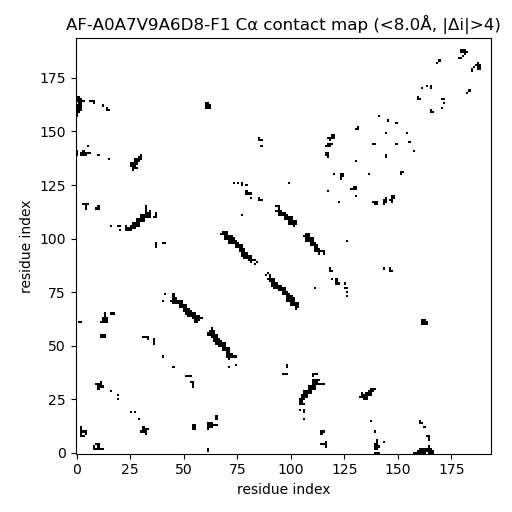 1
ATOM 539 O O . ALA A 1 77 ? 3.415 -2.871 15.200 1.00 98.12 77 ALA A O 1
ATOM 540 N N . GLY A 1 78 ? 1.334 -3.529 14.624 1.00 97.38 78 GLY A N 1
ATOM 541 C CA . GLY A 1 78 ? 1.651 -4.042 13.287 1.00 97.38 78 GLY A CA 1
ATOM 542 C C . GLY A 1 78 ? 2.412 -5.368 13.261 1.00 97.38 78 GLY A C 1
ATOM 543 O O . GLY A 1 78 ? 3.038 -5.673 12.249 1.00 97.38 78 GLY A O 1
ATOM 544 N N . ARG A 1 79 ? 2.374 -6.147 14.349 1.00 97.88 79 ARG A N 1
ATOM 545 C CA . ARG A 1 79 ? 3.063 -7.440 14.462 1.00 97.88 79 ARG A CA 1
ATOM 546 C C . ARG A 1 79 ? 2.077 -8.592 14.449 1.00 97.88 79 ARG A C 1
ATOM 548 O O . ARG A 1 79 ? 1.223 -8.662 15.327 1.00 97.88 79 ARG A O 1
ATOM 555 N N . PHE A 1 80 ? 2.223 -9.498 13.494 1.00 96.75 80 PHE A N 1
ATOM 556 C CA . PHE A 1 80 ? 1.312 -10.624 13.321 1.00 96.75 80 PHE A CA 1
ATOM 557 C C . PHE A 1 80 ? 2.028 -11.856 12.772 1.00 96.75 80 PHE A C 1
ATOM 559 O O . PHE A 1 80 ? 3.107 -11.743 12.182 1.00 96.75 80 PHE A O 1
ATOM 566 N N . ALA A 1 81 ? 1.390 -13.011 12.956 1.00 94.50 81 ALA A N 1
ATOM 567 C CA . ALA A 1 81 ? 1.860 -14.292 12.459 1.00 94.50 81 ALA A CA 1
ATOM 568 C C . ALA A 1 81 ? 1.014 -14.784 11.267 1.00 94.50 81 ALA A C 1
ATOM 570 O O . ALA A 1 81 ? -0.163 -14.441 11.149 1.00 94.50 81 ALA A O 1
ATOM 571 N N . GLU A 1 82 ? 1.626 -15.574 10.390 1.00 92.81 82 GLU A N 1
ATOM 572 C CA . GLU A 1 82 ? 1.000 -16.322 9.300 1.00 92.81 82 GLU A CA 1
ATOM 573 C C . GLU A 1 82 ? 1.147 -17.816 9.582 1.00 92.81 82 GLU A C 1
ATOM 575 O O . GLU A 1 82 ? 2.261 -18.347 9.633 1.00 92.81 82 GLU A O 1
ATOM 580 N N . ASP A 1 83 ? 0.009 -18.481 9.742 1.00 86.38 83 ASP A N 1
ATOM 581 C CA . ASP A 1 83 ? -0.050 -19.901 10.082 1.00 86.38 83 ASP A CA 1
ATOM 582 C C . ASP A 1 83 ? -0.034 -20.791 8.830 1.00 86.38 83 ASP A C 1
ATOM 584 O O . ASP A 1 83 ? 0.291 -21.980 8.902 1.00 86.38 83 ASP A O 1
ATOM 588 N N . ALA A 1 84 ? -0.382 -20.243 7.661 1.00 85.69 84 ALA A N 1
ATOM 589 C CA . ALA A 1 84 ? -0.361 -20.982 6.410 1.00 85.69 84 ALA A CA 1
ATOM 590 C C . ALA A 1 84 ? 1.043 -20.968 5.773 1.00 85.69 84 ALA A C 1
ATOM 592 O O . ALA A 1 84 ? 1.772 -19.980 5.855 1.00 85.69 84 ALA A O 1
ATOM 593 N N . PRO A 1 85 ? 1.437 -22.029 5.045 1.00 84.25 85 PRO A N 1
ATOM 594 C CA . PRO A 1 85 ? 2.726 -22.090 4.356 1.00 84.25 85 PRO A CA 1
ATOM 595 C C . PRO A 1 85 ? 2.731 -21.206 3.095 1.00 84.25 85 PRO A C 1
ATOM 597 O O . PRO A 1 85 ? 2.746 -21.691 1.962 1.00 84.25 85 PRO A O 1
ATOM 600 N N . GLN A 1 86 ? 2.708 -19.889 3.282 1.00 84.50 86 GLN A N 1
ATOM 601 C CA . GLN A 1 86 ? 2.723 -18.884 2.223 1.00 84.50 86 GLN A CA 1
ATOM 602 C C . GLN A 1 86 ? 4.119 -18.259 2.085 1.00 84.50 86 GLN A C 1
ATOM 604 O O . GLN A 1 86 ? 4.917 -18.247 3.019 1.00 84.50 86 GLN A O 1
ATOM 609 N N . HIS A 1 87 ? 4.444 -17.772 0.882 1.00 81.56 87 HIS A N 1
ATOM 610 C CA . HIS A 1 87 ? 5.669 -17.007 0.592 1.00 81.56 87 HIS A CA 1
ATOM 611 C C . HIS A 1 87 ? 6.974 -17.579 1.171 1.00 81.56 87 HIS A C 1
ATOM 613 O O . HIS A 1 87 ? 7.780 -16.860 1.757 1.00 81.56 87 HIS A O 1
ATOM 619 N N . GLY A 1 88 ? 7.202 -18.880 0.979 1.00 79.69 88 GLY A N 1
ATOM 620 C CA . GLY A 1 88 ? 8.425 -19.537 1.447 1.00 79.69 88 GLY A CA 1
ATOM 621 C C . GLY A 1 88 ? 8.435 -19.849 2.945 1.00 79.69 88 GLY A C 1
ATOM 622 O O . GLY A 1 88 ? 9.505 -20.086 3.494 1.00 79.69 88 GLY A O 1
ATOM 623 N N . GLY A 1 89 ? 7.266 -19.858 3.597 1.00 83.50 89 GLY A N 1
ATOM 624 C CA . GLY A 1 89 ? 7.122 -20.234 5.004 1.00 83.50 89 GLY A CA 1
ATOM 625 C C . GLY A 1 89 ? 7.506 -19.123 5.976 1.00 83.50 89 GLY A C 1
ATOM 626 O O . GLY A 1 89 ? 7.851 -19.407 7.119 1.00 83.50 89 GLY A O 1
ATOM 627 N N . LYS A 1 90 ? 7.482 -17.859 5.534 1.00 88.75 90 LYS A N 1
ATOM 628 C CA . LYS A 1 90 ? 7.641 -16.727 6.447 1.00 88.75 90 LYS A CA 1
ATOM 629 C C . LYS A 1 90 ? 6.418 -16.662 7.362 1.00 88.75 90 LYS A C 1
ATOM 631 O O . LYS A 1 90 ? 5.320 -16.430 6.872 1.00 88.75 90 LYS A O 1
ATOM 636 N N . THR A 1 91 ? 6.639 -16.817 8.663 1.00 92.50 91 THR A N 1
ATOM 637 C CA . THR A 1 91 ? 5.567 -16.820 9.665 1.00 92.50 91 THR A CA 1
ATOM 638 C C . THR A 1 91 ? 5.428 -15.487 10.384 1.00 92.50 91 THR A C 1
ATOM 640 O O . THR A 1 91 ? 4.318 -15.099 10.683 1.00 92.50 91 THR A O 1
ATOM 643 N N . GLU A 1 92 ? 6.509 -14.741 10.623 1.00 95.50 92 GLU A N 1
ATOM 644 C CA . GLU A 1 92 ? 6.454 -13.504 11.4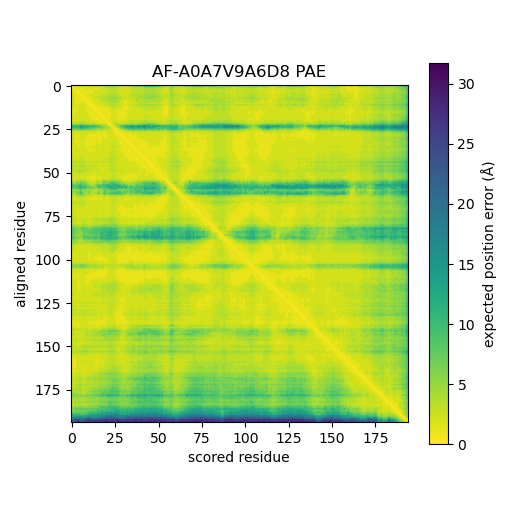20 1.00 95.50 92 GLU A CA 1
ATOM 645 C C . GLU A 1 92 ? 6.528 -12.240 10.556 1.00 95.50 92 GLU A C 1
ATOM 647 O O . GLU A 1 92 ? 7.412 -12.094 9.699 1.00 95.50 92 GLU A O 1
ATOM 652 N N . PHE A 1 93 ? 5.635 -11.285 10.815 1.00 96.56 93 PHE A N 1
ATOM 653 C CA . PHE A 1 93 ? 5.539 -10.020 10.089 1.00 96.56 93 PHE A CA 1
ATOM 654 C C . PHE A 1 93 ? 5.549 -8.831 11.048 1.00 96.56 93 PHE A C 1
ATOM 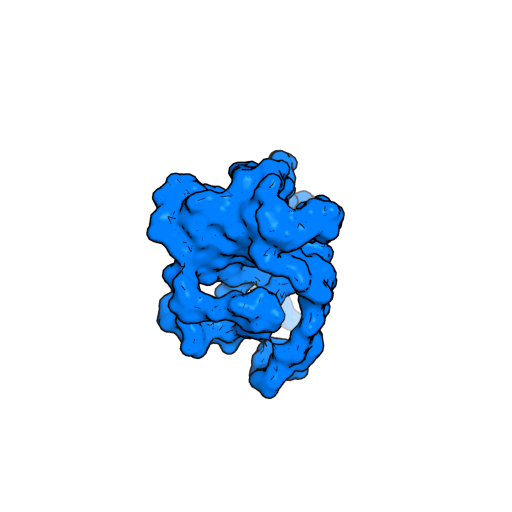656 O O . PHE A 1 93 ? 4.946 -8.864 12.115 1.00 96.56 93 PHE A O 1
ATOM 663 N N . ASP A 1 94 ? 6.228 -7.758 10.636 1.00 97.69 94 ASP A N 1
ATOM 664 C CA . ASP A 1 94 ? 6.301 -6.496 11.374 1.00 97.69 94 ASP A CA 1
ATOM 665 C C . ASP A 1 94 ? 6.131 -5.324 10.392 1.00 97.69 94 ASP A C 1
ATOM 667 O O . ASP A 1 94 ? 7.035 -4.998 9.618 1.00 97.69 94 ASP A O 1
ATOM 671 N N . MET A 1 95 ? 4.950 -4.704 10.410 1.00 97.62 95 MET A N 1
ATOM 672 C CA . MET A 1 95 ? 4.615 -3.488 9.654 1.00 97.62 95 MET A CA 1
ATOM 673 C C . MET A 1 95 ? 4.992 -2.202 10.397 1.00 97.62 95 MET A C 1
ATOM 675 O O . MET A 1 95 ? 4.820 -1.102 9.868 1.00 97.62 95 MET A O 1
ATOM 679 N N . GLY A 1 96 ? 5.500 -2.351 11.619 1.00 98.50 96 GLY A N 1
ATOM 680 C CA . GLY A 1 96 ? 5.646 -1.313 12.619 1.00 98.50 96 GLY A CA 1
ATOM 681 C C . GLY A 1 96 ? 4.305 -0.687 13.011 1.00 98.50 96 GLY A C 1
ATOM 682 O O . GLY A 1 96 ? 3.240 -1.157 12.585 1.00 98.50 96 GLY A O 1
ATOM 683 N N . PRO A 1 97 ? 4.334 0.380 13.830 1.00 98.69 97 PRO A N 1
ATOM 684 C CA . PRO A 1 97 ? 3.140 1.139 14.161 1.00 98.69 97 PRO A CA 1
ATOM 685 C C . PRO A 1 97 ? 2.271 1.404 12.929 1.00 98.69 97 PRO A C 1
ATOM 687 O O . PRO A 1 97 ? 2.749 1.805 11.868 1.00 98.69 97 PRO A O 1
ATOM 690 N N . THR A 1 98 ? 0.986 1.109 13.062 1.00 98.81 98 THR A N 1
ATOM 691 C CA . THR A 1 98 ? 0.037 1.108 11.952 1.00 98.81 98 THR A CA 1
ATOM 692 C C . THR A 1 98 ? -1.237 1.817 12.379 1.00 98.81 98 THR A C 1
ATOM 694 O O . THR A 1 98 ? -1.725 1.606 13.490 1.00 98.81 98 THR A O 1
ATOM 697 N N . VAL A 1 99 ? -1.795 2.639 11.495 1.00 98.88 99 VAL A N 1
ATOM 698 C CA . VAL A 1 99 ? -3.096 3.285 11.685 1.00 98.88 99 VAL A CA 1
ATOM 699 C C . VAL A 1 99 ? -4.071 2.841 10.603 1.00 98.88 99 VAL A C 1
ATOM 701 O O . VAL A 1 99 ? -3.710 2.744 9.429 1.00 98.88 99 VAL A O 1
ATOM 704 N N . ILE A 1 100 ? -5.314 2.587 11.005 1.00 98.81 100 ILE A N 1
ATOM 705 C CA . ILE A 1 100 ? -6.442 2.456 10.087 1.00 98.81 100 ILE A CA 1
ATOM 706 C C . ILE A 1 100 ? -7.160 3.797 10.019 1.00 98.81 100 ILE A C 1
ATOM 708 O O . ILE A 1 100 ? -7.605 4.324 11.040 1.00 98.81 100 ILE A O 1
ATOM 712 N N . LEU A 1 101 ? -7.264 4.333 8.810 1.00 98.69 101 LEU A N 1
ATOM 713 C CA . LEU A 1 101 ? -7.924 5.593 8.512 1.00 98.69 101 LEU A CA 1
ATOM 714 C C . LEU A 1 101 ? -9.151 5.340 7.639 1.00 98.69 101 LEU A C 1
ATOM 716 O O . LEU A 1 101 ? -9.078 4.566 6.683 1.00 98.69 101 LEU A O 1
ATOM 720 N N . LEU A 1 102 ? -10.251 6.027 7.926 1.00 97.88 102 LEU A N 1
ATOM 721 C CA . LEU A 1 102 ? -11.458 6.009 7.106 1.00 97.88 102 LEU A CA 1
ATOM 722 C C . LEU A 1 102 ? -11.673 7.384 6.479 1.00 97.88 102 LEU A C 1
ATOM 724 O O . LEU A 1 102 ? -11.804 8.388 7.176 1.00 97.88 102 LEU A O 1
ATOM 728 N N . ALA A 1 103 ? -11.695 7.433 5.151 1.00 95.88 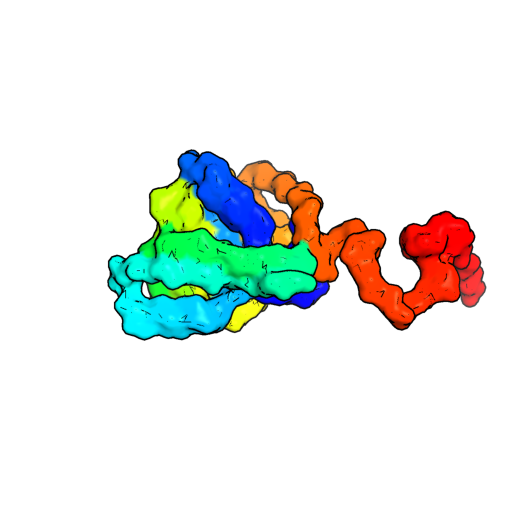103 ALA A N 1
ATOM 729 C CA . ALA A 1 103 ? -12.087 8.625 4.417 1.00 95.88 103 ALA A CA 1
ATOM 730 C C . ALA A 1 103 ? -13.609 8.806 4.445 1.00 95.88 103 ALA A C 1
ATOM 732 O O . ALA A 1 103 ? -14.368 7.836 4.493 1.00 95.88 103 ALA A O 1
ATOM 733 N N . THR A 1 104 ? -14.062 10.050 4.297 1.00 88.75 104 THR A N 1
ATOM 734 C CA . THR A 1 104 ? -15.493 10.403 4.270 1.00 88.75 104 THR A CA 1
ATOM 735 C C . THR A 1 104 ? -16.293 9.707 3.167 1.00 88.75 104 THR A C 1
ATOM 737 O O . THR A 1 104 ? -17.501 9.549 3.300 1.00 88.75 104 THR A O 1
ATOM 740 N N . ASN A 1 105 ? -15.639 9.270 2.090 1.00 88.31 105 ASN A N 1
ATOM 741 C CA . ASN A 1 105 ? -16.269 8.578 0.967 1.00 88.31 105 ASN A CA 1
ATOM 742 C C . ASN A 1 105 ? -16.241 7.037 1.085 1.00 88.31 105 ASN A C 1
ATOM 744 O O . ASN A 1 105 ? -16.591 6.345 0.131 1.00 88.31 105 ASN A O 1
ATOM 748 N N . GLY A 1 106 ? -15.787 6.494 2.221 1.00 90.75 106 GLY A N 1
ATOM 749 C CA . GLY A 1 106 ? -15.736 5.051 2.480 1.00 90.75 106 GLY A CA 1
ATOM 750 C C . GLY A 1 106 ? -14.415 4.356 2.127 1.00 90.75 106 GLY A C 1
ATOM 751 O O . GLY A 1 106 ? -14.292 3.151 2.358 1.00 90.75 106 GLY A O 1
ATOM 752 N N . LEU A 1 107 ? -13.408 5.076 1.612 1.00 96.69 107 LEU A N 1
ATOM 753 C CA . LEU A 1 107 ? -12.069 4.520 1.400 1.00 96.69 107 LE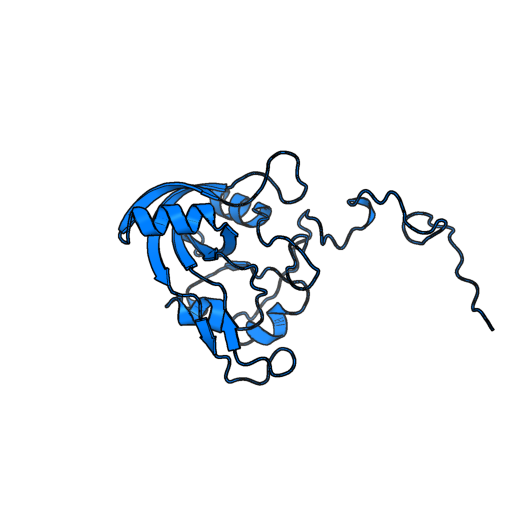U A CA 1
ATOM 754 C C . LEU A 1 107 ? -11.381 4.239 2.744 1.00 96.69 107 LEU A C 1
ATOM 756 O O . LEU A 1 107 ? -11.151 5.148 3.540 1.00 96.69 107 LEU A O 1
ATOM 760 N N . THR A 1 108 ? -10.997 2.986 2.966 1.00 98.31 108 THR A N 1
ATOM 761 C CA . THR A 1 108 ? -10.204 2.562 4.123 1.00 98.31 108 THR A CA 1
ATOM 762 C C . THR A 1 108 ? -8.727 2.520 3.750 1.00 98.31 108 THR A C 1
ATOM 764 O O . THR A 1 108 ? -8.332 1.848 2.795 1.00 98.31 108 THR A O 1
ATOM 767 N N . LEU A 1 109 ? -7.892 3.216 4.514 1.00 98.38 109 LEU A N 1
ATOM 768 C CA . LEU A 1 109 ? -6.442 3.180 4.367 1.00 98.38 109 LEU A CA 1
ATOM 769 C C . LEU A 1 109 ? -5.819 2.471 5.562 1.00 98.38 109 LEU A C 1
ATOM 771 O O . LEU A 1 109 ? -6.099 2.811 6.708 1.00 98.38 109 LEU A O 1
ATOM 775 N N . GLN A 1 110 ? -4.918 1.535 5.290 1.00 98.62 110 GLN A N 1
ATOM 776 C CA . GLN A 1 110 ? -3.958 1.068 6.278 1.00 98.62 110 GLN A CA 1
ATOM 777 C C . GLN A 1 110 ? -2.633 1.773 6.023 1.00 98.62 110 GLN A C 1
ATOM 779 O O . GLN A 1 110 ? -2.016 1.571 4.976 1.00 98.62 110 GLN A O 1
ATOM 784 N N . VAL A 1 111 ? -2.198 2.590 6.976 1.00 98.62 111 VAL A N 1
ATOM 785 C CA . VAL A 1 111 ? -0.938 3.326 6.874 1.00 98.62 111 VAL A CA 1
ATOM 786 C C . VAL A 1 111 ? 0.061 2.753 7.868 1.00 98.62 111 VAL A C 1
ATOM 788 O O . VAL A 1 111 ? -0.215 2.705 9.066 1.00 98.62 111 VAL A O 1
ATOM 791 N N . THR A 1 112 ? 1.205 2.295 7.367 1.00 98.56 112 THR A N 1
ATOM 792 C CA . THR A 1 112 ? 2.247 1.594 8.132 1.00 98.56 112 THR A CA 1
ATOM 793 C C . THR A 1 112 ? 3.523 2.434 8.238 1.00 98.56 112 THR A C 1
ATOM 795 O O . THR A 1 112 ? 3.758 3.335 7.426 1.00 98.56 112 THR A O 1
ATOM 798 N N . THR A 1 113 ? 4.385 2.137 9.216 1.00 98.56 113 THR A N 1
ATOM 799 C CA . THR A 1 113 ? 5.732 2.738 9.294 1.00 98.56 113 THR A CA 1
ATOM 800 C C . THR A 1 113 ? 6.790 1.929 8.543 1.00 98.56 113 THR A C 1
ATOM 802 O O . THR A 1 113 ? 7.815 2.480 8.145 1.00 98.56 113 THR A O 1
ATOM 805 N N . HIS A 1 114 ? 6.590 0.620 8.367 1.00 98.00 114 HIS A N 1
ATOM 806 C CA . HIS A 1 114 ? 7.464 -0.232 7.562 1.00 98.00 114 HIS A CA 1
ATOM 807 C C . HIS A 1 114 ? 6.798 -0.586 6.234 1.00 98.00 114 HIS A C 1
ATOM 809 O O . HIS A 1 114 ? 5.588 -0.807 6.155 1.00 98.00 114 HIS A O 1
ATOM 815 N N . ARG A 1 115 ? 7.611 -0.693 5.180 1.00 95.56 115 ARG A N 1
ATOM 816 C CA . ARG A 1 115 ? 7.155 -1.174 3.873 1.00 95.56 115 ARG A CA 1
ATOM 817 C C . ARG A 1 115 ? 6.815 -2.657 3.978 1.00 95.56 115 ARG A C 1
ATOM 819 O O . ARG A 1 115 ? 7.720 -3.480 4.113 1.00 95.56 115 ARG A O 1
ATOM 826 N N . THR A 1 116 ? 5.533 -2.988 3.860 1.00 94.31 116 THR A N 1
ATOM 827 C CA . THR A 1 116 ? 5.058 -4.367 4.008 1.00 94.31 116 THR A CA 1
ATOM 828 C C . THR A 1 116 ? 4.364 -4.844 2.750 1.00 94.31 116 THR A C 1
ATOM 830 O O . THR A 1 116 ? 3.280 -4.383 2.397 1.00 94.31 116 THR A O 1
ATOM 833 N N . SER A 1 117 ? 4.997 -5.813 2.093 1.00 94.31 117 SER A N 1
ATOM 834 C CA . SER A 1 117 ? 4.406 -6.537 0.975 1.00 94.31 117 SER A CA 1
ATOM 835 C C . SER A 1 117 ? 3.148 -7.307 1.405 1.00 94.31 117 SER A C 1
ATOM 837 O O . SER A 1 117 ? 3.148 -7.887 2.493 1.00 94.31 117 SER A O 1
ATOM 839 N N . PRO A 1 118 ? 2.127 -7.402 0.534 1.00 94.06 118 PRO A N 1
ATOM 840 C CA . PRO A 1 118 ? 0.888 -8.153 0.769 1.00 94.06 118 PRO A CA 1
ATOM 841 C C . PRO A 1 118 ? 1.127 -9.669 0.662 1.00 94.06 118 PRO A C 1
ATOM 843 O O . PRO A 1 118 ? 0.715 -10.327 -0.294 1.00 94.06 118 PRO A O 1
ATOM 846 N N . TRP A 1 119 ? 1.884 -10.201 1.617 1.00 93.75 119 TRP A N 1
ATOM 847 C CA . TRP A 1 119 ? 2.289 -11.606 1.721 1.00 93.75 119 TRP A CA 1
ATOM 848 C C . TRP A 1 119 ? 1.392 -12.424 2.643 1.00 93.75 119 TRP A C 1
ATOM 850 O O . TRP A 1 119 ? 1.588 -13.620 2.777 1.00 93.75 119 TRP A O 1
ATOM 860 N N . SER A 1 120 ? 0.448 -11.795 3.321 1.00 94.12 120 SER A N 1
ATOM 861 C CA . SER A 1 120 ? -0.437 -12.480 4.247 1.00 94.12 120 SER A CA 1
ATOM 862 C C . SER A 1 120 ? -1.718 -11.683 4.360 1.00 94.12 120 SER A C 1
ATOM 864 O O . SER A 1 120 ? -1.687 -10.448 4.394 1.00 94.12 120 SER A O 1
ATOM 866 N N . LEU A 1 121 ? -2.842 -12.387 4.464 1.00 93.88 121 LEU A N 1
ATOM 867 C CA . LEU A 1 121 ? -4.117 -11.755 4.777 1.00 93.88 121 LEU A CA 1
ATOM 868 C C . LEU A 1 121 ? -4.120 -11.154 6.194 1.00 93.88 121 LEU A C 1
ATOM 870 O O . LEU A 1 121 ? -4.857 -10.201 6.455 1.00 93.88 121 LEU A O 1
ATOM 874 N N . GLY A 1 122 ? -3.219 -11.644 7.058 1.00 95.31 122 GLY A N 1
ATOM 875 C CA . GLY A 1 122 ? -2.879 -11.100 8.372 1.00 95.31 122 GLY A CA 1
ATOM 876 C C . GLY A 1 122 ? -2.567 -9.607 8.358 1.00 95.31 122 GLY A C 1
ATOM 877 O O . GLY A 1 122 ? -2.863 -8.919 9.332 1.00 95.31 122 GLY A O 1
ATOM 878 N N . GLN A 1 123 ? -2.088 -9.073 7.226 1.00 95.50 123 GLN A N 1
ATOM 879 C CA . GLN A 1 123 ? -1.919 -7.633 7.035 1.00 95.50 123 GLN A CA 1
ATOM 880 C C . GLN A 1 123 ? -3.219 -6.867 7.324 1.00 95.50 123 GLN A C 1
ATOM 882 O O . GLN A 1 123 ? -3.167 -5.816 7.950 1.00 95.50 123 GLN A O 1
ATOM 887 N N . LEU A 1 124 ? -4.381 -7.387 6.920 1.00 97.12 124 LEU A N 1
ATOM 888 C CA . LEU A 1 124 ? -5.680 -6.761 7.172 1.00 97.12 124 LEU A CA 1
ATOM 889 C C . LEU A 1 124 ? -6.289 -7.258 8.485 1.00 97.12 124 LEU A C 1
ATOM 891 O O . LEU A 1 124 ? -6.693 -6.455 9.329 1.00 97.12 124 LEU A O 1
ATOM 895 N N . THR A 1 125 ? -6.348 -8.579 8.661 1.00 96.75 125 THR A N 1
ATOM 896 C CA . THR A 1 125 ? -7.145 -9.204 9.726 1.00 96.75 125 THR A CA 1
ATOM 897 C C . THR A 1 125 ? -6.582 -8.940 11.118 1.00 96.75 125 THR A C 1
ATOM 899 O O . THR A 1 125 ? -7.357 -8.759 12.054 1.00 96.75 125 THR A O 1
ATOM 902 N N . HIS A 1 126 ? -5.258 -8.807 11.268 1.00 96.81 126 HIS A N 1
ATOM 903 C CA . HIS A 1 126 ? -4.651 -8.416 12.544 1.00 96.81 126 HIS A CA 1
ATOM 904 C C . HIS A 1 126 ? -5.085 -7.013 12.991 1.00 96.81 126 HIS A C 1
ATOM 906 O O . HIS A 1 126 ? -5.189 -6.746 14.185 1.00 96.81 126 HIS A O 1
ATOM 912 N N . CYS A 1 127 ? -5.388 -6.124 12.041 1.00 97.88 127 CYS A N 1
ATOM 913 C CA . CYS A 1 127 ? -5.905 -4.790 12.328 1.00 97.88 127 CYS A CA 1
ATOM 914 C C . CYS A 1 127 ? -7.432 -4.755 12.524 1.00 97.88 127 CYS A C 1
ATOM 916 O O . CYS A 1 127 ? -8.012 -3.670 12.584 1.00 97.88 127 CYS A O 1
ATOM 918 N N . GLY A 1 128 ? -8.091 -5.917 12.610 1.00 97.25 128 GLY A N 1
ATOM 919 C CA . GLY A 1 128 ? -9.541 -6.032 12.774 1.00 97.25 128 GLY A CA 1
ATOM 920 C C . GLY A 1 128 ? -10.343 -5.728 11.507 1.00 97.25 128 GLY A C 1
ATOM 921 O O . GLY A 1 128 ? -11.553 -5.537 11.590 1.00 97.25 128 GLY A O 1
ATOM 922 N N . LEU A 1 129 ? -9.690 -5.660 10.342 1.00 98.06 129 LEU A N 1
ATOM 923 C CA . LEU A 1 129 ? -10.372 -5.478 9.064 1.00 98.06 129 LEU A CA 1
ATOM 924 C C . LEU A 1 129 ? -10.854 -6.825 8.524 1.00 98.06 129 LEU A C 1
ATOM 926 O O . LEU A 1 129 ? -10.093 -7.791 8.512 1.00 98.06 129 LEU A O 1
ATOM 930 N N . ASP A 1 130 ? -12.090 -6.857 8.028 1.00 96.88 130 ASP A N 1
ATOM 931 C CA . ASP A 1 130 ? -12.705 -8.031 7.406 1.00 96.88 130 ASP A CA 1
ATOM 932 C C . ASP A 1 130 ? -12.553 -7.964 5.873 1.00 96.88 130 ASP A C 1
ATOM 934 O O . ASP A 1 130 ? -13.218 -7.143 5.236 1.00 96.88 130 ASP A O 1
ATOM 938 N N . PRO A 1 131 ? -11.675 -8.770 5.240 1.00 96.38 131 PRO A N 1
ATOM 939 C CA . PRO A 1 131 ? -11.410 -8.661 3.805 1.00 96.38 131 PRO A CA 1
ATOM 940 C C . PRO A 1 131 ? -12.663 -8.816 2.912 1.00 96.38 131 PRO A C 1
ATOM 942 O O . PRO A 1 131 ? -12.831 -7.989 2.014 1.00 96.38 131 PRO A O 1
ATOM 945 N N . PRO A 1 132 ? -13.585 -9.772 3.164 1.00 95.00 132 PRO A N 1
ATOM 946 C CA . PRO A 1 132 ? -14.866 -9.872 2.456 1.00 95.00 132 PRO A CA 1
ATOM 947 C C . PRO A 1 132 ? -15.774 -8.632 2.518 1.00 95.00 132 PRO A C 1
ATOM 949 O O . PRO A 1 132 ? -16.669 -8.496 1.681 1.00 95.00 132 PRO A O 1
ATOM 952 N N . ALA A 1 133 ? -15.577 -7.713 3.471 1.00 95.19 133 ALA A N 1
ATOM 953 C CA . ALA A 1 133 ? -16.371 -6.486 3.554 1.00 95.19 133 ALA A CA 1
ATOM 954 C C . ALA A 1 133 ? -16.025 -5.469 2.445 1.00 95.19 133 ALA A C 1
ATOM 956 O O . ALA A 1 133 ? -16.834 -4.578 2.135 1.00 95.19 133 ALA A O 1
ATOM 957 N N . PHE A 1 134 ? -14.847 -5.599 1.825 1.00 96.69 134 PHE A N 1
ATOM 958 C CA . PHE A 1 134 ? -14.377 -4.712 0.766 1.00 96.69 134 PHE A CA 1
ATOM 959 C C . PHE A 1 134 ? -14.778 -5.218 -0.619 1.00 96.69 134 PHE A C 1
ATOM 961 O O . PHE A 1 134 ? -14.612 -6.382 -0.965 1.00 96.69 134 PHE A O 1
ATOM 968 N N . GLN A 1 135 ? -15.252 -4.296 -1.453 1.00 96.00 135 GLN A N 1
ATOM 969 C CA . GLN A 1 135 ? -15.484 -4.543 -2.877 1.00 96.00 135 GLN A CA 1
ATOM 970 C C . GLN A 1 135 ? -14.164 -4.527 -3.661 1.00 96.00 135 GLN A C 1
ATOM 972 O O . GLN A 1 135 ? -14.032 -5.209 -4.675 1.00 96.00 135 GLN A O 1
ATOM 977 N N . ILE A 1 136 ? -13.185 -3.740 -3.194 1.00 96.94 136 ILE A N 1
ATOM 978 C CA . ILE A 1 136 ? -11.874 -3.581 -3.828 1.00 96.94 136 ILE A CA 1
ATOM 979 C C . ILE A 1 136 ? -10.785 -3.619 -2.754 1.00 96.94 136 ILE A C 1
ATOM 981 O O . ILE A 1 136 ? -10.801 -2.825 -1.816 1.00 96.94 136 ILE A O 1
ATOM 985 N N . ILE A 1 137 ? -9.794 -4.492 -2.933 1.00 97.62 137 ILE A N 1
ATOM 986 C CA . ILE A 1 137 ? -8.574 -4.541 -2.119 1.00 97.62 137 ILE A CA 1
ATOM 987 C C . ILE A 1 137 ? -7.387 -4.235 -3.026 1.00 97.62 137 ILE A C 1
ATOM 989 O O . ILE A 1 137 ? -7.088 -4.981 -3.961 1.00 97.62 137 ILE A O 1
ATOM 993 N N . VAL A 1 138 ? -6.682 -3.140 -2.751 1.00 97.06 138 VAL A N 1
ATOM 994 C CA . VAL A 1 138 ? -5.482 -2.761 -3.501 1.00 97.06 138 VAL A CA 1
ATOM 995 C C . VAL A 1 138 ? -4.255 -3.396 -2.860 1.00 97.06 138 VAL A C 1
ATOM 997 O O . VAL A 1 138 ? -3.670 -2.862 -1.919 1.00 97.06 138 VAL A O 1
ATOM 1000 N N . ALA A 1 139 ? -3.836 -4.535 -3.407 1.00 94.56 139 ALA A N 1
ATOM 1001 C CA . ALA A 1 139 ? -2.624 -5.224 -2.986 1.00 94.56 139 ALA A CA 1
ATOM 1002 C C . ALA A 1 139 ? -1.399 -4.754 -3.794 1.00 94.56 139 ALA A C 1
ATOM 1004 O O . ALA A 1 139 ? -1.349 -4.860 -5.022 1.00 94.56 139 ALA A O 1
ATOM 1005 N N . LYS A 1 140 ? -0.378 -4.246 -3.097 1.00 94.38 140 LYS A N 1
ATOM 1006 C CA . LYS A 1 140 ? 0.866 -3.699 -3.667 1.00 94.38 140 LYS A CA 1
ATOM 1007 C C . LYS A 1 140 ? 1.846 -4.795 -4.111 1.00 94.38 140 LYS A C 1
ATOM 1009 O O . LYS A 1 140 ? 2.926 -4.961 -3.544 1.00 94.38 140 LYS A O 1
ATOM 1014 N N . GLY A 1 141 ? 1.465 -5.575 -5.124 1.00 91.31 141 GLY A N 1
ATOM 1015 C CA . GLY A 1 141 ? 2.312 -6.627 -5.687 1.00 91.31 141 GLY A CA 1
ATOM 1016 C C . GLY A 1 141 ? 1.829 -7.184 -7.027 1.00 91.31 141 GLY A C 1
ATOM 1017 O O . GLY A 1 141 ? 0.650 -7.110 -7.352 1.00 91.31 141 GLY A O 1
ATOM 1018 N N . GLY A 1 142 ? 2.752 -7.738 -7.822 1.00 87.81 142 GLY A N 1
ATOM 1019 C CA . GLY A 1 142 ? 2.426 -8.283 -9.151 1.00 87.81 142 GLY A CA 1
ATOM 1020 C C . GLY A 1 142 ? 1.876 -9.714 -9.134 1.00 87.81 142 GLY A C 1
ATOM 1021 O O . GLY A 1 142 ? 0.878 -10.008 -9.790 1.00 87.81 142 GLY A O 1
ATOM 1022 N N . ASN A 1 143 ? 2.530 -10.598 -8.374 1.00 88.38 143 ASN A N 1
ATOM 1023 C CA . ASN A 1 143 ? 2.135 -12.006 -8.219 1.00 88.38 143 ASN A CA 1
ATOM 1024 C C . ASN A 1 143 ? 1.943 -12.406 -6.760 1.00 88.38 143 ASN A C 1
ATOM 1026 O O . ASN A 1 143 ? 1.094 -13.241 -6.473 1.00 88.38 143 ASN A O 1
ATOM 1030 N N . ALA A 1 144 ? 2.708 -11.803 -5.844 1.00 86.00 144 ALA A N 1
ATOM 1031 C CA . ALA A 1 144 ? 2.657 -12.160 -4.436 1.00 86.00 144 ALA A CA 1
ATOM 1032 C C . ALA A 1 144 ? 1.234 -12.131 -3.823 1.00 86.00 144 ALA A C 1
ATOM 1034 O O . ALA A 1 144 ? 0.874 -13.116 -3.184 1.00 86.00 144 ALA A O 1
ATOM 1035 N N . PRO A 1 145 ? 0.374 -11.129 -4.112 1.00 90.00 145 PRO A N 1
ATOM 1036 C CA . PRO A 1 145 ? -0.991 -11.105 -3.583 1.00 90.00 145 PRO A CA 1
ATOM 1037 C C . PRO A 1 145 ? -1.841 -12.337 -3.918 1.00 90.00 145 PRO A C 1
ATOM 1039 O O . PRO A 1 145 ? -2.783 -12.643 -3.199 1.00 90.00 145 PRO A O 1
ATOM 1042 N N . LEU A 1 146 ? -1.543 -13.061 -5.001 1.00 92.00 146 LEU A N 1
ATOM 1043 C CA . LEU A 1 146 ? -2.342 -14.226 -5.383 1.00 92.00 146 LEU A CA 1
ATOM 1044 C C . LEU A 1 146 ? -2.311 -15.316 -4.313 1.00 92.00 146 LEU A C 1
ATOM 1046 O O . LEU A 1 146 ? -3.320 -15.971 -4.096 1.00 92.00 146 LEU A O 1
ATOM 1050 N N . ALA A 1 147 ? -1.174 -15.529 -3.650 1.00 90.44 147 ALA A N 1
ATOM 1051 C CA . ALA A 1 147 ? -1.076 -16.579 -2.641 1.00 90.44 147 ALA A CA 1
ATOM 1052 C C . ALA A 1 147 ? -1.854 -16.221 -1.368 1.00 90.44 147 ALA A C 1
ATOM 1054 O O . ALA A 1 147 ? -2.521 -17.093 -0.821 1.00 90.44 147 ALA A O 1
ATOM 1055 N N . ALA A 1 148 ? -1.808 -14.950 -0.959 1.00 91.31 148 ALA A N 1
ATOM 1056 C CA 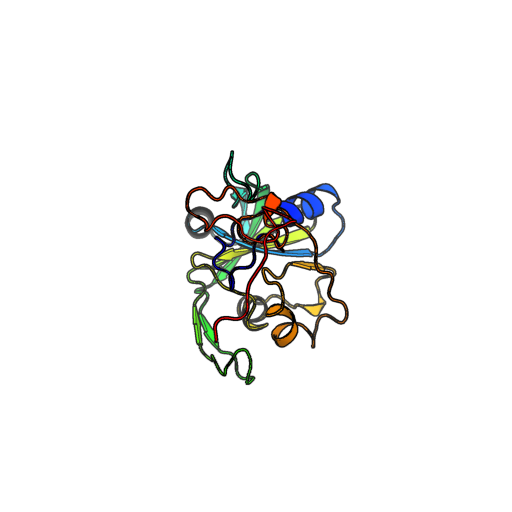. ALA A 1 148 ? -2.395 -14.480 0.293 1.00 91.31 148 ALA A CA 1
ATOM 1057 C C . ALA A 1 148 ? -3.880 -14.099 0.206 1.00 91.31 148 ALA A C 1
ATOM 1059 O O . ALA A 1 148 ? -4.586 -14.169 1.206 1.00 91.31 148 ALA A O 1
ATOM 1060 N N . TYR A 1 149 ? -4.373 -13.695 -0.970 1.00 94.00 149 TYR A N 1
ATOM 1061 C CA . TYR A 1 149 ? -5.715 -13.112 -1.098 1.00 94.00 149 TYR A CA 1
ATOM 1062 C C . TYR A 1 149 ? -6.694 -13.986 -1.884 1.00 94.00 149 TYR A C 1
ATOM 1064 O O . TYR A 1 149 ? -7.884 -13.695 -1.872 1.00 94.00 149 TYR A O 1
ATOM 1072 N N . LYS A 1 150 ? -6.244 -15.044 -2.575 1.00 92.75 150 LYS A N 1
ATOM 1073 C CA . LYS A 1 150 ? -7.110 -15.847 -3.471 1.00 92.75 150 LYS A CA 1
ATOM 1074 C C . LYS A 1 150 ? -8.330 -16.460 -2.785 1.00 92.75 150 LYS A C 1
ATOM 1076 O O . LYS A 1 150 ? -9.342 -16.663 -3.444 1.00 92.75 150 LYS A O 1
ATOM 1081 N N . ASP A 1 151 ? -8.236 -16.731 -1.486 1.00 91.00 151 ASP A N 1
ATOM 1082 C CA . ASP A 1 151 ? -9.308 -17.387 -0.739 1.00 91.00 151 ASP A CA 1
ATOM 1083 C C . ASP A 1 151 ? -10.438 -16.403 -0.373 1.00 91.00 151 A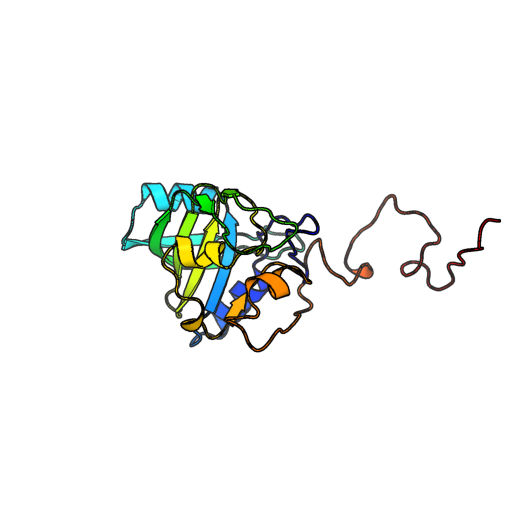SP A C 1
ATOM 1085 O O . ASP A 1 151 ? -11.553 -16.828 -0.088 1.00 91.00 151 ASP A O 1
ATOM 1089 N N . VAL A 1 152 ? -10.177 -15.088 -0.434 1.00 93.88 152 VAL A N 1
ATOM 1090 C CA . VAL A 1 152 ? -11.163 -14.019 -0.166 1.00 93.88 152 VAL A CA 1
ATOM 1091 C C . VAL A 1 152 ? -11.456 -13.130 -1.379 1.00 93.88 152 VAL A C 1
ATOM 1093 O O . VAL A 1 152 ? -12.486 -12.462 -1.418 1.00 93.88 152 VAL A O 1
ATOM 1096 N N . CYS A 1 153 ? -10.584 -13.135 -2.388 1.00 95.25 153 CYS A N 1
ATOM 1097 C CA . CYS A 1 153 ? -10.711 -12.359 -3.617 1.00 95.25 153 CYS A CA 1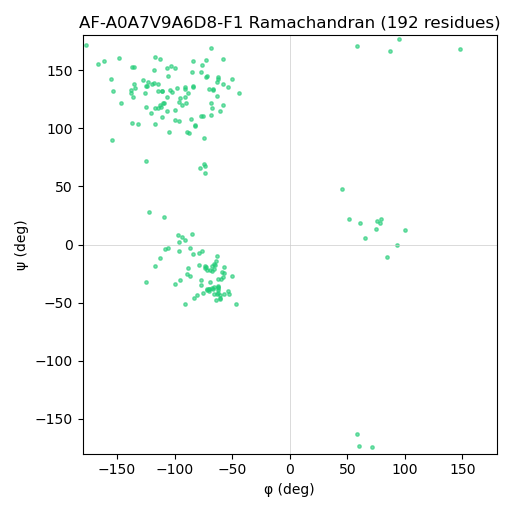
ATOM 1098 C C . CYS A 1 153 ? -10.832 -13.309 -4.821 1.00 95.25 153 CYS A C 1
ATOM 1100 O O . CYS A 1 153 ? -9.817 -13.838 -5.276 1.00 95.25 153 CYS A O 1
ATOM 1102 N N . PRO A 1 154 ? -12.032 -13.500 -5.401 1.00 93.25 154 PRO A N 1
ATOM 1103 C CA . PRO A 1 154 ? -12.212 -14.407 -6.538 1.00 93.25 154 PRO A CA 1
ATOM 1104 C C . PRO A 1 154 ? -11.642 -13.854 -7.853 1.00 93.25 154 PRO A C 1
ATOM 1106 O O . PRO A 1 154 ? -11.387 -14.614 -8.784 1.00 93.25 154 PRO A O 1
ATOM 1109 N N . ASN A 1 155 ? -11.444 -12.535 -7.946 1.00 95.19 155 ASN A N 1
ATOM 1110 C CA . ASN A 1 155 ? -10.988 -11.856 -9.155 1.00 95.19 155 ASN A CA 1
ATOM 1111 C C . ASN A 1 155 ? -9.726 -11.038 -8.878 1.00 95.19 155 ASN A C 1
ATOM 1113 O O . ASN A 1 155 ? -9.656 -10.301 -7.896 1.00 95.19 155 ASN A O 1
ATOM 1117 N N . PHE A 1 156 ? -8.758 -11.114 -9.793 1.00 95.62 156 PHE A N 1
ATOM 1118 C CA . PHE A 1 156 ? -7.510 -10.357 -9.723 1.00 95.62 156 PHE A CA 1
ATOM 1119 C C . PHE A 1 156 ? -7.306 -9.541 -10.990 1.00 95.62 156 PHE A C 1
ATOM 1121 O O . PHE A 1 156 ? -7.144 -10.090 -12.081 1.00 95.62 156 PHE A O 1
ATOM 1128 N N . ILE A 1 157 ? -7.251 -8.221 -10.831 1.00 95.81 157 ILE A N 1
ATOM 1129 C CA . ILE A 1 157 ? -7.015 -7.284 -11.927 1.00 95.81 157 ILE A CA 1
ATOM 1130 C C . ILE A 1 157 ? -5.646 -6.643 -11.724 1.00 95.81 157 ILE A C 1
ATOM 1132 O O . ILE A 1 157 ? -5.393 -5.953 -10.737 1.00 95.81 157 ILE A O 1
ATOM 1136 N N . ARG A 1 158 ? -4.742 -6.863 -12.679 1.00 94.88 158 ARG A N 1
ATOM 1137 C CA . ARG A 1 158 ? -3.430 -6.210 -12.700 1.00 94.88 158 ARG A CA 1
ATOM 1138 C C . ARG A 1 158 ? -3.574 -4.863 -13.390 1.00 94.88 158 ARG A C 1
ATOM 1140 O O . ARG A 1 158 ? -3.747 -4.806 -14.601 1.00 94.88 158 ARG A O 1
ATOM 1147 N N . VAL A 1 159 ? -3.492 -3.787 -12.617 1.00 94.69 159 VAL A N 1
ATOM 1148 C CA . VAL A 1 159 ? -3.609 -2.424 -13.148 1.00 94.69 159 VAL A CA 1
ATOM 1149 C C . VAL A 1 159 ? -2.227 -1.883 -13.515 1.00 94.69 159 VAL A C 1
ATOM 1151 O O . VAL A 1 159 ? -1.322 -1.880 -12.668 1.00 94.69 159 VAL A O 1
ATOM 1154 N N . ASP A 1 160 ? -2.063 -1.410 -14.753 1.00 93.38 160 ASP A N 1
ATOM 1155 C CA . ASP A 1 160 ? -0.838 -0.784 -15.279 1.00 93.38 160 ASP A CA 1
ATOM 1156 C C . ASP A 1 160 ? -0.632 0.638 -14.721 1.00 93.38 160 ASP A C 1
ATOM 1158 O O . ASP A 1 160 ? -0.655 1.641 -15.428 1.00 93.38 160 ASP A O 1
ATOM 1162 N N . THR A 1 161 ? -0.479 0.732 -13.402 1.00 93.44 161 THR A N 1
ATOM 1163 C CA . THR A 1 161 ? -0.189 1.996 -12.722 1.00 93.44 161 THR A CA 1
ATOM 1164 C C . THR A 1 161 ? 1.248 2.448 -12.994 1.00 93.44 161 THR A C 1
ATOM 1166 O O . THR A 1 161 ? 2.147 1.595 -12.980 1.00 93.44 161 THR A O 1
ATOM 1169 N N . PRO A 1 162 ? 1.503 3.765 -13.104 1.00 92.19 162 PRO A N 1
ATOM 1170 C CA . PRO A 1 162 ? 2.855 4.308 -13.009 1.00 92.19 162 PRO A CA 1
ATOM 1171 C C . PRO A 1 162 ? 3.518 3.944 -11.670 1.00 92.19 162 PRO A C 1
ATOM 1173 O O . PRO A 1 162 ? 2.839 3.585 -10.700 1.00 92.19 162 PRO A O 1
ATOM 1176 N N . GLY A 1 163 ? 4.847 4.013 -11.636 1.00 92.44 163 GLY A N 1
ATOM 1177 C CA . GLY A 1 163 ? 5.660 3.847 -10.430 1.00 92.44 163 GLY A CA 1
ATOM 1178 C C . GLY A 1 163 ? 7.017 3.202 -10.724 1.00 92.44 163 GLY A C 1
ATOM 1179 O O . GLY A 1 163 ? 7.234 2.662 -11.814 1.00 92.44 163 GLY A O 1
ATOM 1180 N N . ILE A 1 164 ? 7.929 3.228 -9.750 1.00 91.50 164 ILE A N 1
ATOM 1181 C CA . ILE A 1 164 ? 9.317 2.750 -9.924 1.00 91.50 164 ILE A CA 1
ATOM 1182 C C . ILE A 1 164 ? 9.451 1.247 -10.216 1.00 91.50 164 ILE A C 1
ATOM 1184 O O . ILE A 1 164 ? 10.502 0.791 -10.653 1.00 91.50 164 ILE A O 1
ATOM 1188 N N . THR A 1 165 ? 8.387 0.472 -10.006 1.00 93.56 165 THR A N 1
ATOM 1189 C CA . THR A 1 165 ? 8.336 -0.970 -10.320 1.00 93.56 165 THR A CA 1
ATOM 1190 C C . THR A 1 165 ? 7.421 -1.277 -11.509 1.00 93.56 165 THR A C 1
ATOM 1192 O O . THR A 1 165 ? 6.885 -2.378 -11.640 1.00 93.56 165 THR A O 1
ATOM 1195 N N . SER A 1 166 ? 7.210 -0.283 -12.378 1.00 91.62 166 SER A N 1
ATOM 1196 C CA . SER A 1 166 ? 6.458 -0.419 -13.627 1.00 91.62 166 SER A CA 1
ATOM 1197 C C . SER A 1 166 ? 7.001 -1.570 -14.480 1.00 91.62 166 SER A C 1
ATOM 1199 O O . SER A 1 166 ? 8.206 -1.691 -14.685 1.00 91.62 166 SER A O 1
ATOM 1201 N N . ALA A 1 167 ? 6.096 -2.384 -15.033 1.00 88.94 167 ALA A N 1
ATOM 1202 C CA . ALA A 1 167 ? 6.455 -3.412 -16.013 1.00 88.94 167 ALA A CA 1
ATOM 1203 C C . ALA A 1 167 ? 6.836 -2.807 -17.376 1.00 88.94 167 ALA A C 1
ATOM 1205 O O . ALA A 1 167 ? 7.544 -3.436 -18.160 1.00 88.94 167 ALA A O 1
ATOM 1206 N N . ASN A 1 168 ? 6.384 -1.581 -17.659 1.00 90.25 168 ASN A N 1
ATOM 1207 C CA . ASN A 1 168 ? 6.860 -0.818 -18.801 1.00 90.25 168 ASN A CA 1
ATOM 1208 C C . ASN A 1 168 ? 8.185 -0.130 -18.437 1.00 90.25 168 ASN A C 1
ATOM 1210 O O . ASN A 1 168 ? 8.180 0.893 -17.746 1.00 90.25 168 ASN A O 1
ATOM 1214 N N . MET A 1 169 ? 9.292 -0.705 -18.915 1.00 88.00 169 MET A N 1
ATOM 1215 C CA . MET A 1 169 ? 10.654 -0.205 -18.702 1.00 88.00 169 MET A CA 1
ATOM 1216 C C . MET A 1 169 ? 10.931 1.129 -19.406 1.00 88.00 169 MET A C 1
ATOM 1218 O O . MET A 1 169 ? 11.796 1.870 -18.953 1.00 88.00 169 MET A O 1
ATOM 1222 N N . GLU A 1 170 ? 10.185 1.479 -20.460 1.00 88.19 170 GLU A N 1
ATOM 1223 C CA . GLU A 1 170 ? 10.338 2.763 -21.166 1.00 88.19 170 GLU A CA 1
ATOM 1224 C C . GLU A 1 170 ? 9.920 3.958 -20.288 1.00 88.19 170 GLU A C 1
ATOM 1226 O O . GLU A 1 170 ? 10.325 5.088 -20.543 1.00 88.19 170 GLU A O 1
ATOM 1231 N N . ARG A 1 171 ? 9.144 3.721 -19.216 1.00 87.94 171 ARG A N 1
ATOM 1232 C CA . ARG A 1 171 ? 8.761 4.751 -18.232 1.00 87.94 171 ARG A CA 1
ATOM 1233 C C . ARG A 1 171 ? 9.867 5.075 -17.222 1.00 87.94 171 ARG A C 1
ATOM 1235 O O . ARG A 1 171 ? 9.688 5.974 -16.405 1.00 87.94 171 ARG A O 1
ATOM 1242 N N . LEU A 1 172 ? 10.969 4.326 -17.228 1.00 89.50 172 LEU A N 1
ATOM 1243 C CA . LEU A 1 172 ? 12.045 4.446 -16.249 1.00 89.50 172 LEU A CA 1
ATOM 1244 C C . LEU A 1 172 ? 13.303 5.021 -16.911 1.00 89.50 172 LEU A C 1
ATOM 1246 O O . LEU A 1 172 ? 13.742 4.571 -17.969 1.00 89.50 172 LEU A O 1
ATOM 1250 N N . ALA A 1 173 ? 13.904 6.022 -16.268 1.00 88.75 173 ALA A N 1
ATOM 1251 C CA . ALA A 1 173 ? 15.100 6.691 -16.767 1.00 88.75 173 ALA A CA 1
ATOM 1252 C C . ALA A 1 173 ? 16.373 5.960 -16.306 1.00 88.75 173 ALA A C 1
ATOM 1254 O O . ALA A 1 173 ? 16.876 6.185 -15.207 1.00 88.75 173 ALA A O 1
ATOM 1255 N N . TYR A 1 174 ? 16.910 5.083 -17.155 1.00 90.69 174 TYR A N 1
ATOM 1256 C CA . TYR A 1 174 ? 18.155 4.359 -16.881 1.00 90.69 174 TYR A CA 1
ATOM 1257 C C . TYR A 1 174 ? 19.379 5.072 -17.467 1.00 90.69 174 TYR A C 1
ATOM 1259 O O . TYR A 1 174 ? 19.499 5.189 -18.688 1.00 90.69 174 TYR A O 1
ATOM 1267 N N . THR A 1 175 ? 20.335 5.457 -16.619 1.00 91.12 175 THR A N 1
ATOM 1268 C CA . THR A 1 175 ? 21.575 6.150 -17.026 1.00 91.12 175 THR A CA 1
ATOM 1269 C C . THR A 1 175 ? 22.774 5.221 -17.239 1.00 91.12 175 THR A C 1
ATOM 1271 O O . THR A 1 175 ? 23.615 5.500 -18.086 1.00 91.12 175 THR A O 1
ATOM 1274 N N . HIS A 1 176 ? 22.847 4.099 -16.512 1.00 92.94 176 HIS A N 1
ATOM 1275 C CA . HIS A 1 176 ? 24.003 3.181 -16.511 1.00 92.94 176 HIS A CA 1
ATOM 1276 C C . HIS A 1 176 ? 23.642 1.741 -16.909 1.00 92.94 176 HIS A C 1
ATOM 1278 O O . HIS A 1 176 ? 24.275 0.781 -16.468 1.00 92.94 176 HIS A O 1
ATOM 1284 N N . ARG A 1 177 ? 22.598 1.564 -17.727 1.00 91.44 177 ARG A N 1
ATOM 1285 C CA . ARG A 1 177 ? 22.249 0.244 -18.275 1.00 91.44 177 ARG A CA 1
ATOM 1286 C C . ARG A 1 177 ? 23.247 -0.182 -19.356 1.00 91.44 177 ARG A C 1
ATOM 1288 O O . ARG A 1 177 ? 23.885 0.651 -19.994 1.00 91.44 177 ARG A O 1
ATOM 1295 N N . ARG A 1 178 ? 23.319 -1.489 -19.613 1.00 88.88 178 ARG A N 1
ATOM 1296 C CA . ARG A 1 178 ? 23.997 -2.029 -20.800 1.00 88.88 178 ARG A CA 1
ATOM 1297 C C . ARG A 1 178 ? 23.300 -1.519 -22.064 1.00 88.88 178 ARG A C 1
ATOM 1299 O O . ARG A 1 178 ? 22.075 -1.446 -22.084 1.00 88.88 178 ARG A O 1
ATOM 1306 N N . SER A 1 179 ? 24.077 -1.216 -23.097 1.00 89.44 179 SER A N 1
ATOM 1307 C CA . SER A 1 179 ? 23.581 -0.852 -24.424 1.00 89.44 179 SER A CA 1
ATOM 1308 C C . SER A 1 179 ? 24.443 -1.561 -25.485 1.00 89.44 179 SER A C 1
ATOM 1310 O O . SER A 1 179 ? 25.671 -1.523 -25.354 1.00 89.44 179 SER A O 1
ATOM 1312 N N . PRO A 1 180 ? 23.848 -2.251 -26.479 1.00 91.12 180 PRO A N 1
ATOM 1313 C CA . PRO A 1 180 ? 22.406 -2.377 -26.701 1.00 91.12 180 PRO A CA 1
ATOM 1314 C C . PRO A 1 180 ? 21.740 -3.387 -25.742 1.00 91.12 180 PRO A C 1
ATOM 1316 O O . PRO A 1 180 ? 22.354 -4.366 -25.310 1.00 91.12 180 PRO A O 1
ATOM 1319 N N . MET A 1 181 ? 20.477 -3.149 -25.389 1.00 90.44 181 MET A N 1
ATOM 1320 C CA . MET A 1 181 ? 19.643 -4.019 -24.559 1.00 90.44 181 MET A CA 1
ATOM 1321 C C . MET A 1 181 ? 18.173 -3.932 -24.996 1.00 90.44 181 MET A C 1
ATOM 1323 O O . MET A 1 181 ? 17.552 -2.873 -24.913 1.00 90.44 181 MET A O 1
ATOM 1327 N N . TYR A 1 182 ? 17.575 -5.068 -25.366 1.00 89.38 182 TYR A N 1
ATOM 1328 C CA . TYR A 1 182 ? 16.125 -5.161 -25.555 1.00 89.38 182 TYR A CA 1
ATOM 1329 C C . TYR A 1 182 ? 15.414 -4.980 -24.198 1.00 89.38 182 TYR A C 1
ATOM 1331 O O . TYR A 1 182 ? 15.819 -5.630 -23.229 1.00 89.38 182 TYR A O 1
ATOM 1339 N N . PRO A 1 183 ? 14.355 -4.153 -24.085 1.00 90.50 183 PRO A N 1
ATOM 1340 C CA . PRO A 1 183 ? 13.594 -3.516 -25.167 1.00 90.50 183 PRO A CA 1
ATOM 1341 C C . PRO A 1 183 ? 13.995 -2.073 -25.529 1.00 90.50 183 PRO A C 1
ATOM 1343 O O . PRO A 1 183 ? 13.345 -1.489 -26.391 1.00 90.50 183 PRO A O 1
ATOM 1346 N N . PHE A 1 184 ? 15.020 -1.480 -24.905 1.00 91.19 184 PHE A N 1
ATOM 1347 C CA . PHE A 1 184 ? 15.416 -0.083 -25.161 1.00 91.19 184 PHE A CA 1
ATOM 1348 C C . PHE A 1 184 ? 15.943 0.120 -26.583 1.00 91.19 184 PHE A C 1
ATOM 1350 O O . PHE A 1 184 ? 15.578 1.078 -27.259 1.00 91.19 184 PHE A O 1
ATOM 1357 N N . GLU A 1 185 ? 16.765 -0.817 -27.047 1.00 92.88 185 GLU A N 1
ATOM 1358 C CA . GLU A 1 185 ? 17.190 -0.924 -28.436 1.00 92.88 185 GLU A CA 1
ATOM 1359 C C . GLU A 1 185 ? 16.542 -2.186 -29.033 1.00 92.88 185 GLU A C 1
ATOM 1361 O O . GLU A 1 185 ? 16.848 -3.310 -28.629 1.00 92.88 185 GLU A O 1
ATOM 1366 N N . ARG A 1 186 ? 15.568 -2.018 -29.942 1.00 91.12 186 ARG A N 1
ATOM 1367 C CA . ARG A 1 186 ? 14.726 -3.127 -30.450 1.00 91.12 186 ARG A CA 1
ATOM 1368 C C . ARG A 1 186 ? 15.475 -4.117 -31.341 1.00 91.12 186 ARG A C 1
ATOM 1370 O O . ARG A 1 186 ? 15.030 -5.248 -31.499 1.00 91.12 186 ARG A O 1
ATOM 1377 N N . ASP A 1 187 ? 16.585 -3.682 -31.915 1.00 92.44 187 ASP A N 1
ATOM 1378 C CA . ASP A 1 187 ? 17.511 -4.458 -32.734 1.00 92.44 187 ASP A CA 1
ATOM 1379 C C . ASP A 1 187 ? 18.637 -5.109 -31.910 1.00 92.44 187 ASP A C 1
ATOM 1381 O O . ASP A 1 187 ? 19.515 -5.758 -32.477 1.00 92.44 187 ASP A O 1
ATOM 1385 N N . ALA A 1 188 ? 18.613 -4.983 -30.576 1.00 92.31 188 ALA A N 1
ATOM 1386 C CA . ALA A 1 188 ? 19.596 -5.611 -29.703 1.00 92.31 188 ALA A CA 1
ATOM 1387 C C . ALA A 1 188 ? 19.622 -7.138 -29.887 1.00 92.31 188 ALA A C 1
ATOM 1389 O O . ALA A 1 188 ? 18.646 -7.839 -29.613 1.00 92.31 188 ALA A O 1
ATOM 1390 N N . THR A 1 189 ? 20.776 -7.671 -30.288 1.00 89.94 189 THR A N 1
ATOM 1391 C CA . THR A 1 189 ? 21.005 -9.114 -30.418 1.00 89.94 189 THR A CA 1
ATOM 1392 C C . THR A 1 189 ? 21.721 -9.668 -29.188 1.00 89.94 189 THR A C 1
ATOM 1394 O O . THR A 1 189 ? 22.733 -9.112 -28.762 1.00 89.94 189 THR A O 1
ATOM 1397 N N . TRP A 1 190 ? 21.255 -10.801 -28.655 1.00 83.25 190 TRP A N 1
ATOM 1398 C CA . TRP A 1 190 ? 21.970 -11.578 -27.638 1.00 83.25 190 TRP A CA 1
ATOM 1399 C C . TRP A 1 190 ? 22.579 -12.829 -28.287 1.00 83.25 190 TRP A C 1
ATOM 1401 O O . TRP A 1 190 ? 21.858 -13.812 -28.486 1.00 83.25 190 TRP A O 1
ATOM 1411 N N . PRO A 1 191 ? 23.868 -12.820 -28.675 1.00 82.19 191 PRO A N 1
ATOM 1412 C CA . PRO A 1 191 ? 24.500 -14.029 -29.177 1.00 82.19 191 PRO A CA 1
ATOM 1413 C C . PRO A 1 191 ? 24.606 -15.045 -28.025 1.00 82.19 191 PRO A C 1
ATOM 1415 O O . PRO A 1 191 ? 25.028 -14.667 -26.929 1.00 82.19 191 PRO A O 1
ATOM 1418 N N . PRO A 1 192 ? 24.242 -16.323 -28.230 1.00 81.06 192 PRO A N 1
ATOM 1419 C CA . PRO A 1 192 ? 24.547 -17.353 -27.253 1.00 81.06 192 PRO A CA 1
ATOM 1420 C C . PRO A 1 192 ? 26.067 -17.423 -27.100 1.00 81.06 192 PRO A C 1
ATOM 1422 O O . PRO A 1 192 ? 26.779 -17.737 -28.053 1.00 81.06 192 PRO A O 1
ATOM 1425 N N . THR A 1 193 ? 26.577 -17.085 -25.920 1.00 75.25 193 THR A N 1
ATOM 1426 C CA . THR A 1 193 ? 27.953 -17.422 -25.551 1.00 75.25 193 THR A CA 1
ATOM 1427 C C . THR A 1 193 ? 28.074 -18.944 -25.521 1.00 75.25 193 THR A C 1
ATOM 1429 O O . THR A 1 193 ? 27.232 -19.595 -24.900 1.00 75.25 193 THR A O 1
ATOM 1432 N N . GLN A 1 194 ? 29.074 -19.481 -26.233 1.00 54.34 194 GLN A N 1
ATOM 1433 C CA . GLN A 1 194 ? 29.503 -20.880 -26.105 1.00 54.34 194 GLN A CA 1
ATOM 1434 C C . GLN A 1 194 ? 29.867 -21.216 -24.659 1.00 54.34 194 GLN A C 1
ATOM 1436 O O . GLN A 1 194 ? 30.412 -20.319 -23.973 1.00 54.34 194 GLN A O 1
#